Protein AF-A0A0K1E633-F1 (afdb_monomer)

Mean predicted aligned error: 10.79 Å

Foldseek 3Di:
DPPDDDDDPDDPDDDCVVCVPVDDDDPDDPPDDDDDPCVVVVVVVCVVCCVPCVVVVVHDPVNVVVVVVVVVSVVVVVVRVVVVVVVVVVVVVVVVVVVVVVVVVLVVVLVVQVVVCVVVVHCVSCVVPVVSNCVVCPVVVVVVVVVVVVVVVVVVVVVVVVVPVVPPDDDDDDDDDDDDDDDDDD

Secondary structure (DSSP, 8-state):
---------S------GGGTTT----S--TTPPPPPTTHHHHHHHHHHHHHHHTTTTT--HHHHHHHHHHHHHHHHHHHHHHHHHHHHHHHHHHHHHHHHHHHHHHHHHHHHHHHHHHHHT-GGGGGGGHHHHHTTHHHHHHHHHHHHHHHHHHHHHHHHHHTTGGG-S-----PPPP--------

Radius of gyration: 33.69 Å; Cα contacts (8 Å, |Δi|>4): 33; chains: 1; bounding box: 65×66×75 Å

Organism: Chondromyces crocatus (NCBI:txid52)

Sequence (186 aa):
MSNQFRIYDGTHSIDLSLLQGKLVDMADCRGLRPDQDGLHEVKVELEKALPISGASAGVPSDAHAHFVMCNETVDQIDQHLVVAKKLVEVLEESRAFYVDARNNDISLIADSLRSRAHRRKDPSILLPFERTLRYPSQAAEKAVRTRRKNAEEAANAETTGADRHDMEEVAGGAAPPSAGCMPALA

Solvent-accessible surface area (backbone atoms only — not comparable to full-atom values): 11793 Å² total; per-residue (Å²): 131,84,83,81,80,73,82,89,82,73,86,91,76,82,87,58,74,91,44,65,92,70,73,79,90,68,99,68,69,85,87,67,79,74,90,56,92,65,51,67,60,49,50,60,46,47,69,62,44,41,86,77,45,21,72,85,70,67,50,57,68,65,60,53,52,50,52,53,52,49,52,56,49,47,55,53,49,52,59,51,46,56,55,50,52,51,51,53,51,52,50,53,52,51,48,52,51,53,52,50,54,51,52,52,50,48,49,55,51,36,51,51,52,52,53,51,26,60,75,68,74,38,68,73,76,48,64,91,42,52,68,60,59,46,54,74,47,52,63,54,54,51,50,53,52,51,54,53,52,52,50,52,52,50,54,53,49,56,60,59,51,60,73,58,66,83,73,75,88,84,79,82,88,78,83,82,85,80,85,84,90,79,83,89,80,134

pLDDT: mean 88.75, std 14.89, range [46.59, 97.88]

Structure (mmCIF, N/CA/C/O backbone):
data_AF-A0A0K1E633-F1
#
_entry.id   AF-A0A0K1E633-F1
#
loop_
_atom_site.group_PDB
_atom_site.id
_atom_site.type_symbol
_atom_site.label_atom_id
_atom_site.label_alt_id
_atom_site.label_comp_id
_atom_site.label_asym_id
_atom_site.label_entity_id
_atom_site.label_seq_id
_atom_site.pdbx_PDB_ins_code
_atom_site.Cartn_x
_atom_site.Cartn_y
_atom_site.Cartn_z
_atom_site.occupancy
_atom_site.B_iso_or_equiv
_atom_site.auth_seq_id
_atom_site.auth_comp_id
_atom_site.auth_asym_id
_atom_site.auth_atom_id
_atom_site.pdbx_PDB_model_num
ATOM 1 N N . MET A 1 1 ? 22.900 14.807 -9.270 1.00 46.59 1 MET A N 1
ATOM 2 C CA . MET A 1 1 ? 22.298 14.630 -7.935 1.00 46.59 1 MET A CA 1
ATOM 3 C C . MET A 1 1 ? 22.465 13.167 -7.580 1.00 46.59 1 MET A C 1
ATOM 5 O O . MET A 1 1 ? 21.991 12.333 -8.338 1.00 46.59 1 MET A O 1
ATOM 9 N N . SER A 1 2 ? 23.236 12.841 -6.546 1.00 63.12 2 SER A N 1
ATOM 10 C CA . SER A 1 2 ? 23.377 11.452 -6.102 1.00 63.12 2 SER A CA 1
ATOM 11 C C . SER A 1 2 ? 22.055 11.042 -5.461 1.00 63.12 2 SER A C 1
ATOM 13 O O . SER A 1 2 ? 21.678 11.638 -4.455 1.00 63.12 2 SER A O 1
ATOM 15 N N . ASN A 1 3 ? 21.332 10.087 -6.052 1.00 69.94 3 ASN A N 1
ATOM 16 C CA . ASN A 1 3 ? 20.128 9.533 -5.434 1.00 69.94 3 ASN A CA 1
ATOM 17 C C . ASN A 1 3 ? 20.549 8.820 -4.148 1.00 69.94 3 ASN A C 1
ATOM 19 O O . ASN A 1 3 ? 21.046 7.695 -4.180 1.00 69.94 3 ASN A O 1
ATOM 23 N N . GLN A 1 4 ? 20.416 9.509 -3.018 1.00 85.25 4 GLN A N 1
ATOM 24 C CA . GLN A 1 4 ? 20.705 8.947 -1.712 1.00 85.25 4 GLN A CA 1
ATOM 25 C C . GLN A 1 4 ? 19.505 8.097 -1.296 1.00 85.25 4 GLN A C 1
ATOM 27 O O . GLN A 1 4 ? 18.579 8.588 -0.659 1.00 85.25 4 GLN A O 1
ATOM 32 N N . PHE A 1 5 ? 19.502 6.827 -1.694 1.00 89.31 5 PHE A N 1
ATOM 33 C CA . PHE A 1 5 ? 18.560 5.861 -1.142 1.00 89.31 5 PHE A CA 1
ATOM 34 C C . PHE A 1 5 ? 19.073 5.374 0.216 1.00 89.31 5 PHE A C 1
ATOM 36 O O . PHE A 1 5 ? 20.282 5.274 0.449 1.00 89.31 5 PHE A O 1
ATOM 43 N N . ARG A 1 6 ? 18.146 5.096 1.131 1.00 91.94 6 ARG A N 1
ATOM 44 C CA . ARG A 1 6 ? 18.430 4.458 2.418 1.00 91.94 6 ARG A CA 1
ATOM 45 C C . ARG A 1 6 ? 17.744 3.103 2.432 1.00 91.94 6 ARG A C 1
ATOM 47 O O . ARG A 1 6 ? 16.631 2.975 1.930 1.00 91.94 6 ARG A O 1
ATOM 54 N N . ILE A 1 7 ? 18.427 2.102 2.974 1.00 94.00 7 ILE A N 1
ATOM 55 C CA . ILE A 1 7 ? 17.812 0.800 3.231 1.00 94.00 7 ILE A CA 1
ATOM 56 C C . ILE A 1 7 ? 16.752 1.019 4.307 1.00 94.00 7 ILE A C 1
ATOM 58 O O . ILE A 1 7 ? 17.026 1.686 5.304 1.00 94.00 7 ILE A O 1
ATOM 62 N N . TYR A 1 8 ? 15.553 0.490 4.080 1.00 95.00 8 TYR A N 1
ATOM 63 C CA . TYR A 1 8 ? 14.488 0.540 5.068 1.00 95.00 8 TYR A CA 1
ATOM 64 C C . TYR A 1 8 ? 14.897 -0.249 6.318 1.00 95.00 8 TYR A C 1
ATOM 66 O O . TYR A 1 8 ? 15.220 -1.432 6.234 1.00 95.00 8 TYR A O 1
ATOM 74 N N . ASP A 1 9 ? 14.900 0.419 7.467 1.00 96.19 9 ASP A N 1
ATOM 75 C CA . ASP A 1 9 ? 15.310 -0.103 8.775 1.00 96.19 9 ASP A CA 1
ATOM 76 C C . ASP A 1 9 ? 14.128 -0.277 9.746 1.00 96.19 9 ASP A C 1
ATOM 78 O O . ASP A 1 9 ? 14.321 -0.610 10.915 1.00 96.19 9 ASP A O 1
ATOM 82 N N . GLY A 1 10 ? 12.901 -0.063 9.264 1.00 93.88 10 GLY A N 1
ATOM 83 C CA . GLY A 1 10 ? 11.687 -0.171 10.064 1.00 93.88 10 GLY A CA 1
ATOM 84 C C . GLY A 1 10 ? 11.200 -1.607 10.289 1.00 93.88 10 GLY A C 1
ATOM 85 O O . GLY A 1 10 ? 11.889 -2.601 10.044 1.00 93.88 10 GLY A O 1
ATOM 86 N N . THR A 1 11 ? 9.973 -1.729 10.791 1.00 93.38 11 THR A N 1
ATOM 87 C CA . THR A 1 11 ? 9.323 -3.014 11.065 1.00 93.38 11 THR A CA 1
ATOM 88 C C . THR A 1 11 ? 8.972 -3.753 9.777 1.00 93.38 11 THR A C 1
ATOM 90 O O . THR A 1 11 ? 8.375 -3.194 8.871 1.00 93.38 11 THR A O 1
ATOM 93 N N . HIS A 1 12 ? 9.306 -5.044 9.712 1.00 94.12 12 HIS A N 1
ATOM 94 C CA . HIS A 1 12 ? 9.063 -5.890 8.534 1.00 94.12 12 HIS A CA 1
ATOM 95 C C . HIS A 1 12 ? 7.844 -6.814 8.686 1.00 94.12 12 HIS A C 1
ATOM 97 O O . HIS A 1 12 ? 7.445 -7.486 7.738 1.00 94.12 12 HIS A O 1
ATOM 103 N N . SER A 1 13 ? 7.258 -6.867 9.881 1.00 94.31 13 SER A N 1
ATOM 104 C CA . SER A 1 13 ? 6.120 -7.719 10.214 1.00 94.31 13 SER A CA 1
ATOM 105 C C . SER A 1 13 ? 5.100 -6.941 11.030 1.00 94.31 13 SER A C 1
ATOM 107 O O . SER A 1 13 ? 5.473 -6.142 11.890 1.00 94.31 13 SER A O 1
ATOM 109 N N . ILE A 1 14 ? 3.823 -7.225 10.793 1.00 95.19 14 ILE A N 1
ATOM 110 C CA . ILE A 1 14 ? 2.709 -6.719 11.592 1.00 95.19 14 ILE A CA 1
ATOM 111 C C . ILE A 1 14 ? 2.059 -7.926 12.258 1.00 95.19 14 ILE A C 1
ATOM 113 O O . ILE A 1 14 ? 1.598 -8.834 11.568 1.00 95.19 14 ILE A O 1
ATOM 117 N N . ASP A 1 15 ? 2.053 -7.942 13.588 1.00 96.31 15 ASP A N 1
ATOM 118 C CA . ASP A 1 15 ? 1.314 -8.935 14.361 1.00 96.31 15 ASP A CA 1
ATOM 119 C C . ASP A 1 15 ? -0.105 -8.419 14.621 1.00 96.31 15 ASP A C 1
ATOM 121 O O . ASP A 1 15 ? -0.283 -7.344 15.190 1.00 96.31 15 ASP A O 1
ATOM 125 N N . LEU A 1 16 ? -1.104 -9.183 14.176 1.00 96.56 16 LEU A N 1
ATOM 126 C CA . LEU A 1 16 ? -2.530 -8.884 14.334 1.00 96.56 16 LEU A CA 1
ATOM 127 C C . LEU A 1 16 ? -3.223 -9.873 15.283 1.00 96.56 16 LEU A C 1
ATOM 129 O O . LEU A 1 16 ? -4.452 -9.923 15.326 1.00 96.56 16 LEU A O 1
ATOM 133 N N . SER A 1 17 ? -2.460 -10.660 16.049 1.00 96.88 17 SER A N 1
ATOM 134 C CA . SER A 1 17 ? -3.007 -11.680 16.956 1.00 96.88 17 SER A CA 1
ATOM 135 C C . SER A 1 17 ? -3.990 -11.095 17.978 1.00 96.88 17 SER A C 1
ATOM 137 O O . SER A 1 17 ? -4.975 -11.741 18.326 1.00 96.88 17 SER A O 1
ATOM 139 N N . LEU A 1 18 ? -3.792 -9.840 18.403 1.00 94.25 18 LEU A N 1
ATOM 140 C CA . LEU A 1 18 ? -4.698 -9.130 19.322 1.00 94.25 18 LEU A CA 1
ATOM 141 C C . LEU A 1 18 ? -6.081 -8.826 18.719 1.00 94.25 18 LEU A C 1
ATOM 143 O O . LEU A 1 18 ? -7.053 -8.655 19.453 1.00 94.25 18 LEU A O 1
ATOM 147 N N . LEU A 1 19 ? -6.179 -8.777 17.389 1.00 96.38 19 LEU A N 1
ATOM 148 C CA . LEU A 1 19 ? -7.415 -8.512 16.651 1.00 96.38 19 LEU A CA 1
ATOM 149 C C . LEU A 1 19 ? -8.058 -9.802 16.115 1.00 96.38 19 LEU A C 1
ATOM 151 O O . LEU A 1 19 ? -9.016 -9.750 15.337 1.00 96.38 19 LEU A O 1
ATOM 155 N N . GLN A 1 20 ? -7.561 -10.973 16.529 1.00 96.31 20 GLN A N 1
ATOM 156 C CA . GLN A 1 20 ? -8.117 -12.253 16.110 1.00 96.31 20 GLN A CA 1
ATOM 157 C C . GLN A 1 20 ? -9.596 -12.362 16.516 1.00 96.31 20 GLN A C 1
ATOM 159 O O . GLN A 1 20 ? -9.963 -12.162 17.671 1.00 96.31 20 GLN A O 1
ATOM 164 N N . GLY A 1 21 ? -10.456 -12.669 15.542 1.00 96.19 21 GLY A N 1
ATOM 165 C CA . GLY A 1 21 ? -11.909 -12.738 15.735 1.00 96.19 21 GLY A CA 1
ATOM 166 C C . GLY A 1 21 ? -12.633 -11.387 15.708 1.00 96.19 21 GLY A C 1
ATOM 167 O O . GLY A 1 21 ? -13.859 -11.378 15.765 1.00 96.19 21 GLY A O 1
ATOM 168 N N . LYS A 1 22 ? -11.908 -10.265 15.588 1.00 96.19 22 LYS A N 1
ATOM 169 C CA . LYS A 1 22 ? -12.481 -8.914 15.441 1.00 96.19 22 LYS A CA 1
ATOM 170 C C . LYS A 1 22 ? -12.382 -8.362 14.017 1.00 96.19 22 LYS A C 1
ATOM 172 O O . LYS A 1 22 ? -13.182 -7.512 13.641 1.00 96.19 22 LYS A O 1
ATOM 177 N N . LEU A 1 23 ? -11.402 -8.817 13.234 1.00 96.44 23 LEU A N 1
ATOM 178 C CA . LEU A 1 23 ? -11.234 -8.397 11.841 1.00 96.44 23 LEU A CA 1
ATOM 179 C C . LEU A 1 23 ? -12.318 -9.004 10.949 1.00 96.44 23 LEU A C 1
ATOM 181 O O . LEU A 1 23 ? -12.606 -10.199 11.033 1.00 96.44 23 LEU A O 1
ATOM 185 N N . VAL A 1 24 ? -12.876 -8.178 10.067 1.00 97.38 24 VAL A N 1
ATOM 186 C CA . VAL A 1 24 ? -13.928 -8.568 9.126 1.00 97.38 24 VAL A CA 1
ATOM 187 C C . VAL A 1 24 ? -13.441 -8.302 7.707 1.00 97.38 24 VAL A C 1
ATOM 189 O O . VAL A 1 24 ? -13.013 -7.193 7.397 1.00 97.38 24 VAL A O 1
ATOM 192 N N . ASP A 1 25 ? -13.519 -9.320 6.852 1.00 97.00 25 ASP A N 1
ATOM 193 C CA . ASP A 1 25 ? -13.306 -9.184 5.411 1.00 97.00 25 ASP A CA 1
ATOM 194 C C . ASP A 1 25 ? -14.660 -8.956 4.729 1.00 97.00 25 ASP A C 1
ATOM 196 O O . ASP A 1 25 ? -15.568 -9.788 4.821 1.00 97.00 25 ASP A O 1
ATOM 200 N N . MET A 1 26 ? -14.818 -7.798 4.089 1.00 95.69 26 MET A N 1
ATOM 201 C CA . MET A 1 26 ? -16.039 -7.411 3.389 1.00 95.69 26 MET A CA 1
ATOM 202 C C . MET A 1 26 ? -15.713 -7.116 1.931 1.00 95.69 26 MET A C 1
ATOM 204 O O . MET A 1 26 ? -14.796 -6.358 1.627 1.00 95.69 26 MET A O 1
ATOM 208 N N . ALA A 1 27 ? -16.522 -7.656 1.018 1.00 95.56 27 ALA A N 1
ATOM 209 C CA . ALA A 1 27 ? -16.375 -7.385 -0.412 1.00 95.56 27 ALA A CA 1
ATOM 210 C C . ALA A 1 27 ? -16.688 -5.922 -0.780 1.00 95.56 27 ALA A C 1
ATOM 212 O O . ALA A 1 27 ? -16.266 -5.444 -1.832 1.00 95.56 27 ALA A O 1
ATOM 213 N N . ASP A 1 28 ? -17.469 -5.231 0.054 1.00 95.94 28 ASP A N 1
ATOM 214 C CA . ASP A 1 28 ? -17.947 -3.879 -0.194 1.00 95.94 28 ASP A CA 1
ATOM 215 C C . ASP A 1 28 ? -18.303 -3.169 1.121 1.00 95.94 28 ASP A C 1
ATOM 217 O O . ASP A 1 28 ? -18.915 -3.764 2.007 1.00 95.94 28 ASP A O 1
ATOM 221 N N . CYS A 1 29 ? -17.953 -1.886 1.222 1.00 95.12 29 CYS A N 1
ATOM 222 C CA . CYS A 1 29 ? -18.201 -1.037 2.390 1.00 95.12 29 CYS A CA 1
ATOM 223 C C . CYS A 1 29 ? -19.373 -0.058 2.181 1.00 95.12 29 CYS A C 1
ATOM 225 O O . CYS A 1 29 ? -19.597 0.830 3.008 1.00 95.12 29 CYS A O 1
ATOM 227 N N . ARG A 1 30 ? -20.122 -0.168 1.073 1.00 96.50 30 ARG A N 1
ATOM 228 C CA . ARG A 1 30 ? -21.283 0.697 0.805 1.00 96.50 30 ARG A CA 1
ATOM 229 C C . ARG A 1 30 ? -22.336 0.577 1.915 1.00 96.50 30 ARG A C 1
ATOM 231 O O . ARG A 1 30 ? -22.793 -0.510 2.247 1.00 96.50 30 ARG A O 1
ATOM 238 N N . GLY A 1 31 ? -22.759 1.725 2.446 1.00 95.50 31 GLY A N 1
ATOM 239 C CA . GLY A 1 31 ? -23.784 1.825 3.492 1.00 95.50 31 GLY A CA 1
ATOM 240 C C . GLY A 1 31 ? -23.240 1.918 4.921 1.00 95.50 31 GLY A C 1
ATOM 241 O O . GLY A 1 31 ? -24.000 2.288 5.816 1.00 95.50 31 GLY A O 1
ATOM 242 N N . LEU A 1 32 ? -21.943 1.663 5.139 1.00 96.19 32 LEU A N 1
ATOM 243 C CA . LEU A 1 32 ? -21.296 1.975 6.413 1.00 96.19 32 LEU A CA 1
ATOM 244 C C . LEU A 1 32 ? -21.161 3.492 6.563 1.00 96.19 32 LEU A C 1
ATOM 246 O O . LEU A 1 32 ? -20.809 4.198 5.616 1.00 96.19 32 LEU A O 1
ATOM 250 N N . ARG A 1 33 ? -21.486 3.998 7.753 1.00 97.62 33 ARG A N 1
ATOM 251 C CA . ARG A 1 33 ? -21.373 5.426 8.055 1.00 97.62 33 ARG A CA 1
ATOM 252 C C . ARG A 1 33 ? -19.954 5.713 8.540 1.00 97.62 33 ARG A C 1
ATOM 254 O O . ARG A 1 33 ? -19.511 5.014 9.447 1.00 97.62 33 ARG A O 1
ATOM 261 N N . PRO A 1 34 ? -19.257 6.703 7.960 1.00 96.25 34 PRO A N 1
ATOM 262 C CA . PRO A 1 34 ? -17.984 7.146 8.499 1.00 96.25 34 PRO A CA 1
ATOM 263 C C . PRO A 1 34 ?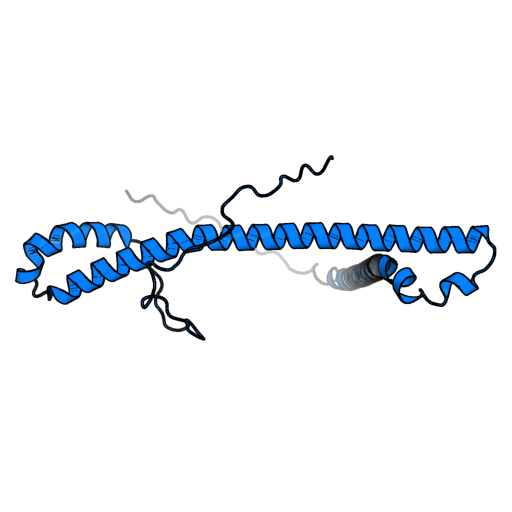 -18.203 7.919 9.801 1.00 96.25 34 PRO A C 1
ATOM 265 O O . PRO A 1 34 ? -19.305 8.425 10.061 1.00 96.25 34 PRO A O 1
ATOM 268 N N . ASP A 1 35 ? -17.125 8.063 10.563 1.00 96.06 35 ASP A N 1
ATOM 269 C CA . ASP A 1 35 ? -17.076 8.983 11.691 1.00 96.06 35 ASP A CA 1
ATOM 270 C C . ASP A 1 35 ? -17.478 10.388 11.240 1.00 96.06 35 ASP A C 1
ATOM 272 O O . ASP A 1 35 ? -17.173 10.829 10.128 1.00 96.06 35 ASP A O 1
ATOM 276 N N . GLN A 1 36 ? -18.233 11.063 12.098 1.00 97.56 36 GLN A N 1
ATOM 277 C CA . GLN A 1 36 ? -18.685 12.428 11.868 1.00 97.56 36 GLN A CA 1
ATOM 278 C C . GLN A 1 36 ? -17.788 13.400 12.632 1.00 97.56 36 GLN A C 1
ATOM 280 O O . GLN A 1 36 ? -17.207 13.048 13.663 1.00 97.56 36 GLN A O 1
ATOM 285 N N . ASP A 1 37 ? -17.730 14.642 12.158 1.00 97.25 37 ASP A N 1
ATOM 286 C CA . ASP A 1 37 ? -17.059 15.719 12.879 1.00 97.25 37 ASP A CA 1
ATOM 287 C C . ASP A 1 37 ? -17.673 15.871 14.281 1.00 97.25 37 ASP A C 1
ATOM 289 O O . ASP A 1 37 ? -18.895 15.861 14.445 1.00 97.25 37 ASP A O 1
ATOM 293 N N . GLY A 1 38 ? -16.825 15.992 15.304 1.00 97.31 38 GLY A N 1
ATOM 294 C CA . GLY A 1 38 ? -17.263 16.099 16.699 1.00 97.31 38 GLY A CA 1
ATOM 295 C C . GLY A 1 38 ? -17.345 14.774 17.474 1.00 97.31 38 GLY A C 1
ATOM 296 O O . GLY A 1 38 ? -17.713 14.770 18.650 1.00 97.31 38 GLY A O 1
ATOM 297 N N . LEU A 1 39 ? -17.035 13.625 16.851 1.00 96.00 39 LEU A N 1
ATOM 298 C CA . LEU A 1 39 ? -17.125 12.318 17.522 1.00 96.00 39 LEU A CA 1
ATOM 299 C C . LEU A 1 39 ? -16.215 12.220 18.758 1.00 96.00 39 LEU A C 1
ATOM 301 O O . LEU A 1 39 ? -16.575 11.572 19.741 1.00 96.00 39 LEU A O 1
ATOM 305 N N . HIS A 1 40 ? -15.048 12.867 18.728 1.00 95.88 40 HIS A N 1
ATOM 306 C CA . HIS A 1 40 ? -14.099 12.829 19.838 1.00 95.88 40 HIS A CA 1
ATOM 307 C C . HIS A 1 40 ? -14.660 13.507 21.094 1.00 95.88 40 HIS A C 1
ATOM 309 O O . HIS A 1 40 ? -14.593 12.946 22.187 1.00 95.88 40 HIS A O 1
ATOM 315 N N . GLU A 1 41 ? -15.265 14.683 20.937 1.00 97.56 41 GLU A N 1
ATOM 316 C CA . GLU A 1 41 ? -15.916 15.423 22.013 1.00 97.56 41 GLU A CA 1
ATOM 317 C C . GLU A 1 41 ? -17.061 14.603 22.616 1.00 97.56 41 GLU A C 1
ATOM 319 O O . GLU A 1 41 ? -17.152 14.477 23.838 1.00 97.56 41 GLU A O 1
ATOM 324 N N . VAL A 1 42 ? -17.871 13.965 21.762 1.00 97.69 42 VAL A N 1
ATOM 325 C CA . VAL A 1 42 ? -18.958 13.072 22.188 1.00 97.69 42 VAL A CA 1
ATOM 326 C C . VAL A 1 42 ? -18.417 11.857 22.946 1.00 97.69 42 VAL A C 1
ATOM 328 O O . VAL A 1 42 ? -18.977 11.495 23.979 1.00 97.69 42 VAL A O 1
ATOM 331 N N . LYS A 1 43 ? -17.314 11.240 22.498 1.00 96.38 43 LYS A N 1
ATOM 332 C CA . LYS A 1 43 ? -16.666 10.119 23.207 1.00 96.38 43 LYS A CA 1
ATOM 333 C C . LYS A 1 43 ? -16.265 10.535 24.625 1.00 96.38 43 LYS A C 1
ATOM 335 O O . LYS A 1 43 ? -16.646 9.866 25.583 1.00 96.38 43 LYS A O 1
ATOM 340 N N . VAL A 1 44 ? -15.581 11.673 24.767 1.00 96.62 44 VAL A N 1
ATOM 341 C CA . VAL A 1 44 ? -15.141 12.202 26.072 1.00 96.62 44 VAL A CA 1
ATOM 342 C C . VAL A 1 44 ? -16.325 12.552 26.979 1.00 96.62 44 VAL A C 1
ATOM 344 O O . VAL A 1 44 ? -16.257 12.346 28.194 1.00 96.62 44 VAL A O 1
ATOM 347 N N . GLU A 1 45 ? -17.403 13.100 26.418 1.00 97.38 45 GLU A N 1
ATOM 348 C CA . GLU A 1 45 ? -18.628 13.394 27.162 1.00 97.38 45 GLU A CA 1
ATOM 349 C C . GLU A 1 45 ? -19.294 12.107 27.666 1.00 97.38 45 GLU A C 1
ATOM 351 O O . GLU A 1 45 ? -19.562 11.980 28.864 1.00 97.38 45 GLU A O 1
ATOM 356 N N . LEU A 1 46 ? -19.508 11.132 26.777 1.00 96.25 46 LEU A N 1
ATOM 357 C CA . LEU A 1 46 ? -20.159 9.862 27.099 1.00 96.25 46 LEU A CA 1
ATOM 358 C C . LEU A 1 46 ? -19.365 9.054 28.129 1.00 96.25 46 LEU A C 1
ATOM 360 O O . LEU A 1 46 ? -19.961 8.546 29.078 1.00 96.25 46 LEU A O 1
ATOM 364 N N . GLU A 1 47 ? -18.037 8.993 28.011 1.00 94.06 47 GLU A N 1
ATOM 365 C CA . GLU A 1 47 ? -17.165 8.304 28.975 1.00 94.06 47 GLU A CA 1
ATOM 366 C C . GLU A 1 47 ? -17.299 8.867 30.401 1.00 94.06 47 GLU A C 1
ATOM 368 O O . GLU A 1 47 ? -17.218 8.122 31.378 1.00 94.06 47 GLU A O 1
ATOM 373 N N . LYS A 1 48 ? -17.549 10.176 30.543 1.00 95.75 48 LYS A N 1
ATOM 374 C CA . LYS A 1 48 ? -17.742 10.831 31.849 1.00 95.75 48 LYS A CA 1
ATOM 375 C C . LYS A 1 48 ? -19.181 10.736 32.349 1.00 95.75 48 LYS A C 1
ATOM 377 O O . LYS A 1 48 ? -19.404 10.542 33.544 1.00 95.75 48 LYS A O 1
ATOM 382 N N . ALA A 1 49 ? -20.157 10.909 31.459 1.00 97.12 49 ALA A N 1
ATOM 383 C CA . ALA A 1 49 ? -21.566 11.024 31.821 1.00 97.12 49 ALA A CA 1
ATOM 384 C C . ALA A 1 49 ? -22.240 9.663 32.053 1.00 97.12 49 ALA A C 1
ATOM 386 O O . ALA A 1 49 ? -23.040 9.532 32.984 1.00 97.12 49 ALA A O 1
ATOM 387 N N . LEU A 1 50 ? -21.917 8.642 31.249 1.00 95.44 50 LEU A N 1
ATOM 388 C CA . LEU A 1 50 ? -22.580 7.334 31.307 1.00 95.44 50 LEU A CA 1
ATOM 389 C C . LEU A 1 50 ? -22.392 6.601 32.646 1.00 95.44 50 LEU A C 1
ATOM 391 O O . LEU A 1 50 ? -23.389 6.085 33.154 1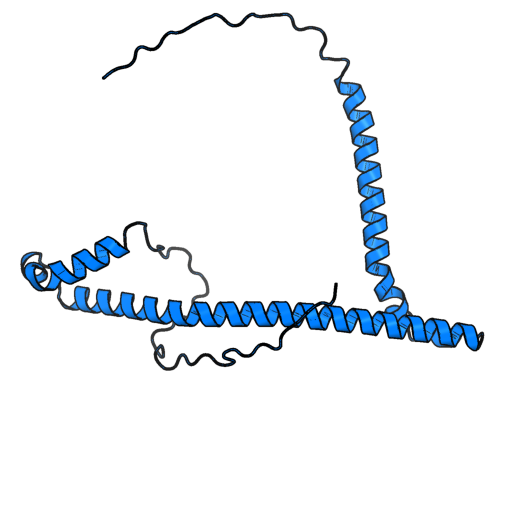.00 95.44 50 LEU A O 1
ATOM 395 N N . PRO A 1 51 ? -21.206 6.595 33.288 1.00 94.12 51 PRO A N 1
ATOM 396 C CA . PRO A 1 51 ? -21.044 5.957 34.596 1.00 94.12 51 PRO A CA 1
ATOM 397 C C . PRO A 1 51 ? -21.886 6.600 35.706 1.00 94.12 51 PRO A C 1
ATOM 399 O O . PRO A 1 51 ? -22.261 5.927 36.661 1.00 94.12 51 PRO A O 1
ATOM 402 N N . ILE A 1 52 ? -22.179 7.900 35.587 1.00 96.88 52 ILE A N 1
ATOM 403 C CA . ILE A 1 52 ? -22.887 8.677 36.614 1.00 96.88 52 ILE A CA 1
ATOM 404 C C . ILE A 1 52 ? -24.399 8.653 36.369 1.00 96.88 52 ILE A C 1
ATOM 406 O O . ILE A 1 52 ? -25.178 8.436 37.294 1.00 96.88 52 ILE A O 1
ATOM 410 N N . SER A 1 53 ? -24.816 8.896 35.125 1.00 96.81 53 SER A N 1
ATOM 411 C CA . SER A 1 53 ? -26.216 9.169 34.772 1.00 96.81 53 SER A CA 1
ATOM 412 C C . SER A 1 53 ? -26.815 8.170 33.781 1.00 96.81 53 SER A C 1
ATOM 414 O O . SER A 1 53 ? -28.000 8.274 33.470 1.00 96.81 53 SER A O 1
ATOM 416 N N . GLY A 1 54 ? -26.047 7.189 33.294 1.00 95.81 54 GLY A N 1
ATOM 417 C CA . GLY A 1 54 ? -26.496 6.257 32.253 1.00 95.81 54 GLY A CA 1
ATOM 418 C C . GLY A 1 54 ? -27.727 5.443 32.656 1.00 95.81 54 GLY A C 1
ATOM 419 O O . GLY A 1 54 ? -28.680 5.356 31.885 1.00 95.81 54 GLY A O 1
ATOM 420 N N . ALA A 1 55 ? -27.760 4.936 33.895 1.00 96.00 55 ALA A N 1
ATOM 421 C CA . ALA A 1 55 ? -28.906 4.181 34.411 1.00 96.00 55 ALA A CA 1
ATOM 422 C C . ALA A 1 55 ? -30.177 5.044 34.502 1.00 96.00 55 ALA A C 1
ATOM 424 O O . ALA A 1 55 ? -31.253 4.608 34.100 1.00 96.00 55 ALA A O 1
ATOM 425 N N . SER A 1 56 ? -30.045 6.291 34.966 1.00 97.38 56 SER A N 1
ATOM 426 C CA . SER A 1 56 ? -31.155 7.252 35.037 1.00 97.38 56 SER A CA 1
ATOM 427 C C . SER A 1 56 ? -31.659 7.667 33.653 1.00 97.38 56 SER A C 1
ATOM 429 O O . SER A 1 56 ? -32.843 7.944 33.491 1.00 97.38 56 SER A O 1
ATOM 431 N N . ALA A 1 57 ? -30.776 7.681 32.650 1.00 96.81 57 ALA A N 1
ATOM 432 C CA . ALA A 1 57 ? -31.114 7.941 31.253 1.00 96.81 57 ALA A CA 1
ATOM 433 C C . ALA A 1 57 ? -31.688 6.710 30.521 1.00 96.81 57 ALA A C 1
ATOM 435 O O . ALA A 1 57 ? -32.036 6.808 29.346 1.00 96.81 57 ALA A O 1
ATOM 436 N N . GLY A 1 58 ? -31.785 5.554 31.189 1.00 97.44 58 GLY A N 1
ATOM 437 C CA . GLY A 1 58 ? -32.275 4.313 30.590 1.00 97.44 58 GLY A CA 1
ATOM 438 C C . GLY A 1 58 ? -31.311 3.685 29.580 1.00 97.44 58 GLY A C 1
ATOM 439 O O . GLY A 1 58 ? -31.746 2.880 28.760 1.00 97.44 58 GLY A O 1
ATOM 440 N N . VAL A 1 59 ? -30.022 4.043 29.617 1.00 97.19 59 VAL A N 1
ATOM 441 C CA . VAL A 1 59 ? -29.001 3.458 28.739 1.00 97.19 59 VAL A CA 1
ATOM 442 C C . VAL A 1 59 ? -28.596 2.085 29.284 1.00 97.19 59 VAL A C 1
ATOM 444 O O . VAL A 1 59 ? -28.113 2.002 30.418 1.00 97.19 59 VAL A O 1
ATOM 447 N N . PRO A 1 60 ? -28.758 1.005 28.502 1.00 96.31 60 PRO A N 1
ATOM 448 C CA . PRO A 1 60 ? -28.310 -0.323 28.902 1.00 96.31 60 PRO A CA 1
ATOM 449 C C . PRO A 1 60 ? -26.784 -0.377 29.104 1.00 96.31 60 PRO A C 1
ATOM 451 O O . PRO A 1 60 ? -26.018 0.215 28.338 1.00 96.31 60 PRO A O 1
ATOM 454 N N . SER A 1 61 ? -26.314 -1.075 30.143 1.00 92.75 61 SER A N 1
ATOM 455 C CA . SER A 1 61 ? -24.878 -1.148 30.465 1.00 92.75 61 SER A CA 1
ATOM 456 C C . SER A 1 61 ? -24.066 -1.926 29.424 1.00 92.75 61 SER A C 1
ATOM 458 O O . SER A 1 61 ? -22.895 -1.618 29.199 1.00 92.75 61 SER A O 1
ATOM 460 N N . ASP A 1 62 ? -24.690 -2.893 28.755 1.00 96.25 62 ASP A N 1
ATOM 461 C CA . ASP A 1 62 ? -24.148 -3.636 27.617 1.00 96.25 62 ASP A CA 1
ATOM 462 C C . ASP A 1 62 ? -23.930 -2.736 26.394 1.00 96.25 62 ASP A C 1
ATOM 464 O O . ASP A 1 62 ? -22.900 -2.857 25.735 1.00 96.25 62 ASP A O 1
ATOM 468 N N . ALA A 1 63 ? -24.827 -1.779 26.133 1.00 95.38 63 ALA A N 1
ATOM 469 C CA . ALA A 1 63 ? -24.646 -0.803 25.058 1.00 95.38 63 ALA A CA 1
ATOM 470 C C . ALA A 1 63 ? -23.414 0.087 25.298 1.00 95.38 63 ALA A C 1
ATOM 472 O O . ALA A 1 63 ? -22.631 0.322 24.376 1.00 95.38 63 ALA A O 1
ATOM 473 N N . HIS A 1 64 ? -23.197 0.531 26.542 1.00 93.75 64 HIS A N 1
ATOM 474 C CA . HIS A 1 64 ? -21.991 1.276 26.912 1.00 93.75 64 HIS A CA 1
ATOM 475 C C . HIS A 1 64 ? -20.723 0.420 26.770 1.00 93.75 64 HIS A C 1
ATOM 477 O O . HIS A 1 64 ? -19.751 0.863 26.161 1.00 93.75 64 HIS A O 1
ATOM 483 N N . ALA A 1 65 ? -20.737 -0.820 27.269 1.00 95.00 65 ALA A N 1
ATOM 484 C CA . ALA A 1 65 ? -19.599 -1.729 27.142 1.00 95.00 65 ALA A CA 1
ATOM 485 C C . ALA A 1 65 ? -19.251 -2.018 25.670 1.00 95.00 65 ALA A C 1
ATOM 487 O O . ALA A 1 65 ? -18.080 -2.003 25.292 1.00 95.00 65 ALA A O 1
ATOM 488 N N . HIS A 1 66 ? -20.267 -2.224 24.827 1.00 95.75 66 HIS A N 1
ATOM 489 C CA . HIS A 1 66 ? -20.091 -2.418 23.392 1.00 95.75 66 HIS A CA 1
ATOM 490 C C . HIS A 1 66 ? -19.492 -1.176 22.716 1.00 95.75 66 HIS A C 1
ATOM 492 O O . HIS A 1 66 ? -18.564 -1.307 21.924 1.00 95.75 66 HIS A O 1
ATOM 498 N N . PHE A 1 67 ? -19.962 0.027 23.065 1.00 95.25 67 PHE A N 1
ATOM 499 C CA . PHE A 1 67 ? -19.401 1.283 22.557 1.00 95.25 67 PHE A CA 1
ATOM 500 C C . PHE A 1 67 ? -17.908 1.431 22.886 1.00 95.25 67 PHE A C 1
ATOM 502 O O . PHE A 1 67 ? -17.110 1.705 21.99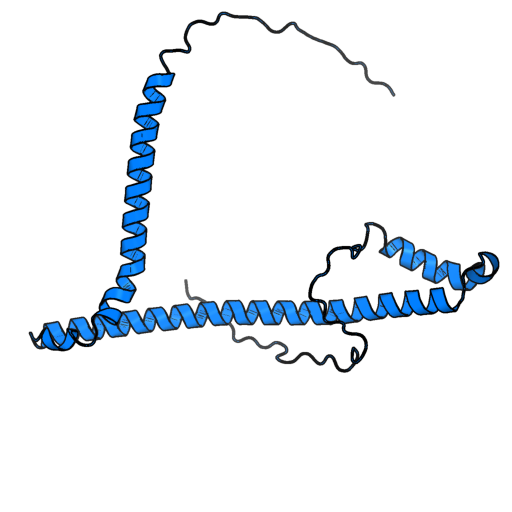1 1.00 95.25 67 PHE A O 1
ATOM 509 N N . VAL A 1 68 ? -17.518 1.191 24.143 1.00 95.44 68 VAL A N 1
ATOM 510 C CA . VAL A 1 68 ? -16.107 1.238 24.570 1.00 95.44 68 VAL A CA 1
ATOM 511 C C . VAL A 1 68 ? -15.271 0.223 23.789 1.00 95.44 68 VAL A C 1
ATOM 513 O O . VAL A 1 68 ? -14.265 0.590 23.186 1.00 95.44 68 VAL A O 1
ATOM 516 N N . MET A 1 69 ? -15.733 -1.028 23.706 1.0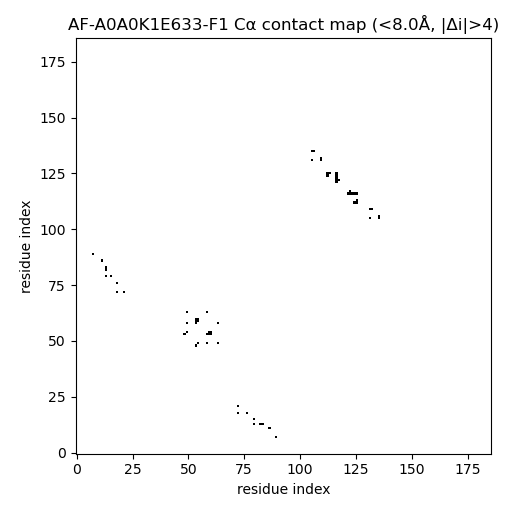0 96.06 69 MET A N 1
ATOM 517 C CA . MET A 1 69 ? -15.055 -2.089 22.957 1.00 96.06 69 MET A CA 1
ATOM 518 C C . MET A 1 69 ? -14.874 -1.737 21.469 1.00 96.06 69 MET A C 1
ATOM 520 O O . MET A 1 69 ? -13.810 -2.008 20.903 1.00 96.06 69 MET A O 1
ATOM 524 N N . CYS A 1 70 ? -15.890 -1.160 20.818 1.00 96.50 70 CYS A N 1
ATOM 525 C CA . CYS A 1 70 ? -15.798 -0.724 19.423 1.00 96.50 70 CYS A CA 1
ATOM 526 C C . CYS A 1 70 ? -14.723 0.349 19.247 1.00 96.50 70 CYS A C 1
ATOM 528 O O . CYS A 1 70 ? -13.871 0.195 18.377 1.00 96.50 70 CYS A O 1
ATOM 530 N N . ASN A 1 71 ? -14.718 1.379 20.096 1.00 96.50 71 ASN A N 1
ATOM 531 C CA . ASN A 1 71 ? -13.731 2.456 20.020 1.00 96.50 71 ASN A CA 1
ATOM 532 C C . ASN A 1 71 ? -12.304 1.943 20.231 1.00 96.50 71 ASN A C 1
ATOM 534 O O . ASN A 1 71 ? -11.424 2.247 19.436 1.00 96.50 71 ASN A O 1
ATOM 538 N N . GLU A 1 72 ? -12.078 1.108 21.247 1.00 96.25 72 GLU A N 1
ATOM 539 C CA . GLU A 1 72 ? -10.762 0.501 21.484 1.00 96.25 72 GLU A CA 1
ATOM 540 C C . GLU A 1 72 ? -10.306 -0.363 20.303 1.00 96.25 72 GLU A C 1
ATOM 542 O O . GLU A 1 72 ? -9.127 -0.384 19.953 1.00 96.25 72 GLU A O 1
ATOM 547 N N . THR A 1 73 ? -11.237 -1.087 19.678 1.00 96.88 73 THR A N 1
ATOM 548 C CA . THR A 1 73 ? -10.931 -1.926 18.515 1.00 96.88 73 THR A CA 1
ATOM 549 C C . THR A 1 73 ? -10.583 -1.073 17.294 1.00 96.88 73 THR A C 1
ATOM 551 O O . THR A 1 73 ? -9.638 -1.410 16.586 1.00 96.88 73 THR A O 1
ATOM 554 N N . VAL A 1 74 ? -11.290 0.038 17.065 1.00 96.94 74 VAL A N 1
ATOM 555 C CA . VAL A 1 74 ? -10.960 1.005 16.003 1.00 96.94 74 VAL A CA 1
ATOM 556 C C . VAL A 1 74 ? -9.586 1.627 16.254 1.00 96.94 74 VAL A C 1
ATOM 558 O O . VAL A 1 74 ? -8.738 1.573 15.367 1.00 96.94 74 VAL A O 1
ATOM 561 N N . ASP A 1 75 ? -9.316 2.093 17.476 1.00 96.44 75 ASP A N 1
ATOM 562 C CA . ASP A 1 75 ? -8.024 2.680 17.855 1.00 96.44 75 ASP A CA 1
ATOM 563 C C . ASP A 1 75 ? -6.863 1.686 17.610 1.00 96.44 75 ASP A C 1
ATOM 565 O O . ASP A 1 75 ? -5.806 2.055 17.090 1.00 96.44 75 ASP A O 1
ATOM 569 N N . GLN A 1 76 ? -7.058 0.399 17.929 1.00 96.88 76 GLN A N 1
ATOM 570 C CA . GLN A 1 76 ? -6.085 -0.664 17.640 1.00 96.88 76 GLN A CA 1
ATOM 571 C C . GLN A 1 76 ? -5.900 -0.891 16.133 1.00 96.88 76 GLN A C 1
ATOM 573 O O . GLN A 1 76 ? -4.766 -1.012 15.661 1.00 96.88 76 GLN A O 1
ATOM 578 N N . ILE A 1 77 ? -6.993 -0.946 15.366 1.00 97.31 77 ILE A N 1
ATOM 579 C CA . ILE A 1 77 ? -6.942 -1.102 13.905 1.00 97.31 77 ILE A CA 1
ATOM 580 C C . ILE A 1 77 ? -6.167 0.058 13.276 1.00 97.31 77 ILE A C 1
ATOM 582 O O . ILE A 1 77 ? -5.276 -0.183 12.460 1.00 97.31 77 ILE A O 1
ATOM 586 N N . ASP A 1 78 ? -6.440 1.295 13.684 1.00 97.06 78 ASP A N 1
ATOM 587 C CA . ASP A 1 78 ? -5.808 2.484 13.117 1.00 97.06 78 ASP A CA 1
ATOM 588 C C . ASP A 1 78 ? -4.300 2.526 13.373 1.00 97.06 78 ASP A C 1
ATOM 590 O O . ASP A 1 78 ? -3.522 2.828 12.462 1.00 97.06 78 ASP A O 1
ATOM 594 N N . GLN A 1 79 ? -3.855 2.128 14.567 1.00 96.44 79 GLN A N 1
ATOM 595 C CA . GLN A 1 79 ? -2.428 1.998 14.874 1.00 96.44 79 GLN A CA 1
ATOM 596 C C . GLN A 1 79 ? -1.727 1.020 13.920 1.00 96.44 79 GLN A C 1
ATOM 598 O O . GLN A 1 79 ? -0.663 1.330 13.373 1.00 96.44 79 GLN A O 1
ATOM 603 N N . HIS A 1 80 ? -2.334 -0.142 13.662 1.00 97.00 80 HIS A N 1
ATOM 604 C CA . HIS A 1 80 ? -1.785 -1.119 12.721 1.00 97.00 80 HIS A CA 1
ATOM 605 C C . HIS A 1 80 ? -1.885 -0.655 11.260 1.00 97.00 80 HIS A C 1
ATOM 607 O O . HIS A 1 80 ? -0.967 -0.917 10.476 1.00 97.00 80 HIS A O 1
ATOM 613 N N . LEU A 1 81 ? -2.943 0.072 10.887 1.00 96.81 81 LEU A N 1
ATOM 614 C CA . LEU A 1 81 ? -3.109 0.626 9.542 1.00 96.81 81 LEU A CA 1
ATOM 615 C C . LEU A 1 81 ? -2.022 1.641 9.194 1.00 96.81 81 LEU A C 1
ATOM 617 O O . LEU A 1 81 ? -1.570 1.656 8.050 1.00 96.81 81 LEU A O 1
ATOM 621 N N . VAL A 1 82 ? -1.571 2.463 10.144 1.00 96.62 82 VAL A N 1
ATOM 622 C CA . VAL A 1 82 ? -0.453 3.395 9.914 1.00 96.62 82 VAL A CA 1
ATOM 623 C C . VAL A 1 82 ? 0.812 2.632 9.509 1.00 96.62 82 VAL A C 1
ATOM 625 O O . VAL A 1 82 ? 1.450 2.974 8.510 1.00 96.62 82 VAL A O 1
ATOM 628 N N . VAL A 1 83 ? 1.142 1.555 10.228 1.00 95.75 83 VAL A N 1
ATOM 629 C CA . VAL A 1 83 ? 2.310 0.714 9.921 1.00 95.75 83 VAL A CA 1
ATOM 630 C C . VAL A 1 83 ? 2.131 -0.005 8.581 1.00 95.75 83 VAL A C 1
ATOM 632 O O . VAL A 1 83 ? 3.041 0.000 7.753 1.00 95.75 83 VAL A O 1
ATOM 635 N N . ALA A 1 84 ? 0.947 -0.569 8.324 1.00 96.94 84 ALA A N 1
ATOM 636 C CA . ALA A 1 84 ? 0.642 -1.261 7.073 1.00 96.94 84 ALA A CA 1
ATOM 637 C C . ALA A 1 84 ? 0.756 -0.333 5.857 1.00 96.94 84 ALA A C 1
ATOM 639 O O . ALA A 1 84 ? 1.393 -0.692 4.868 1.00 96.94 84 ALA A O 1
ATOM 640 N N . LYS A 1 85 ? 0.204 0.884 5.944 1.00 97.19 85 LYS A N 1
ATOM 641 C CA . LYS A 1 85 ? 0.314 1.899 4.887 1.00 97.19 85 LYS A CA 1
ATOM 642 C C . LYS A 1 85 ? 1.771 2.248 4.602 1.00 97.19 85 LYS A C 1
ATOM 644 O O . LYS A 1 85 ? 2.149 2.317 3.436 1.00 97.19 85 LYS A O 1
ATOM 649 N N . LYS A 1 86 ? 2.603 2.391 5.641 1.00 96.62 86 LYS A N 1
ATOM 650 C CA . LYS A 1 86 ? 4.032 2.653 5.442 1.00 96.62 86 LYS A CA 1
ATOM 651 C C . LYS A 1 86 ? 4.750 1.484 4.766 1.00 96.62 86 LYS A C 1
ATOM 653 O O . LYS A 1 86 ? 5.599 1.711 3.911 1.00 96.62 86 LYS A O 1
ATOM 658 N N . LEU A 1 87 ? 4.404 0.239 5.098 1.00 96.50 87 LEU A N 1
ATOM 659 C CA . LEU A 1 87 ? 4.972 -0.921 4.405 1.00 96.50 87 LEU A CA 1
ATOM 660 C C . LEU A 1 87 ? 4.571 -0.965 2.928 1.00 96.50 87 LEU A C 1
ATOM 662 O O . LEU A 1 87 ? 5.415 -1.257 2.084 1.00 96.50 87 LEU A O 1
ATOM 666 N N . VAL A 1 88 ? 3.315 -0.645 2.605 1.00 97.25 88 VAL A N 1
ATOM 667 C CA . VAL A 1 88 ? 2.855 -0.546 1.210 1.00 97.25 88 VAL A CA 1
ATOM 668 C C . VAL A 1 88 ? 3.647 0.522 0.456 1.00 97.25 88 VAL A C 1
ATOM 670 O O . VAL A 1 88 ? 4.178 0.227 -0.610 1.00 97.25 88 VAL A O 1
ATOM 673 N N . GLU A 1 89 ? 3.809 1.712 1.037 1.00 97.12 89 GLU A N 1
ATOM 674 C CA . GLU A 1 89 ? 4.616 2.796 0.461 1.00 97.12 89 GLU A CA 1
ATOM 675 C C . GLU A 1 89 ? 6.056 2.332 0.172 1.00 97.12 89 GLU A C 1
ATOM 677 O O . GLU A 1 89 ? 6.542 2.458 -0.950 1.00 97.12 89 GLU A O 1
ATOM 682 N N . VAL A 1 90 ? 6.720 1.700 1.147 1.00 96.94 90 VAL A N 1
ATOM 683 C CA . VAL A 1 90 ? 8.094 1.189 0.989 1.00 96.94 90 VAL A CA 1
ATOM 684 C C . VAL A 1 90 ? 8.184 0.122 -0.107 1.00 96.94 90 VAL A C 1
ATOM 686 O O . VAL A 1 90 ? 9.170 0.074 -0.849 1.00 96.94 90 VAL A O 1
ATOM 689 N N . LEU A 1 91 ? 7.173 -0.739 -0.244 1.00 97.06 91 LEU A N 1
ATOM 690 C CA . LEU A 1 91 ? 7.116 -1.738 -1.314 1.00 97.06 91 LEU A CA 1
ATOM 691 C C . LEU A 1 91 ? 6.933 -1.091 -2.690 1.00 97.06 91 LEU A C 1
ATOM 693 O O . LEU A 1 91 ? 7.566 -1.529 -3.654 1.00 97.06 91 LEU A O 1
ATOM 697 N N . GLU A 1 92 ? 6.107 -0.052 -2.798 1.00 97.88 92 GLU A N 1
ATOM 698 C CA . GLU A 1 92 ? 5.920 0.707 -4.036 1.00 97.88 92 GLU A CA 1
ATOM 699 C C . GLU A 1 92 ? 7.203 1.437 -4.453 1.00 97.88 92 GLU A C 1
ATOM 701 O O . GLU A 1 92 ? 7.624 1.324 -5.610 1.00 97.88 92 GLU A O 1
ATOM 706 N N . GLU A 1 93 ? 7.875 2.103 -3.511 1.00 95.75 93 GLU A N 1
ATOM 707 C CA . GLU A 1 93 ? 9.169 2.763 -3.719 1.00 95.75 93 GLU A CA 1
ATOM 708 C C . GLU A 1 93 ? 10.250 1.762 -4.142 1.00 95.75 93 GLU A C 1
ATOM 710 O O . GLU A 1 93 ? 10.938 1.955 -5.149 1.00 95.75 93 GLU A O 1
ATOM 715 N N . SER A 1 94 ? 10.359 0.645 -3.418 1.00 96.62 94 SER A N 1
ATOM 716 C CA . SER A 1 94 ? 11.312 -0.424 -3.726 1.00 96.62 94 SER A CA 1
ATOM 717 C C . SER A 1 94 ? 11.043 -1.017 -5.107 1.00 96.62 94 SER A C 1
ATOM 719 O O . SER A 1 94 ? 11.965 -1.244 -5.894 1.00 96.62 94 SER A O 1
ATOM 721 N N . ARG A 1 95 ? 9.769 -1.229 -5.455 1.00 97.38 95 ARG A N 1
ATOM 722 C CA . ARG A 1 95 ? 9.377 -1.699 -6.784 1.00 97.38 95 ARG A CA 1
ATOM 723 C C . ARG A 1 95 ? 9.783 -0.699 -7.860 1.00 97.38 95 ARG A C 1
ATOM 725 O O . ARG A 1 95 ? 10.320 -1.123 -8.882 1.00 97.38 95 ARG A O 1
ATOM 732 N N . ALA A 1 96 ? 9.536 0.593 -7.660 1.00 96.12 96 ALA A N 1
ATOM 733 C CA . ALA A 1 96 ? 9.940 1.627 -8.608 1.00 96.12 96 ALA A CA 1
ATOM 734 C C . ALA A 1 96 ? 11.463 1.631 -8.810 1.00 96.12 96 ALA A C 1
ATOM 736 O O . ALA A 1 96 ? 11.924 1.605 -9.953 1.00 96.12 96 ALA 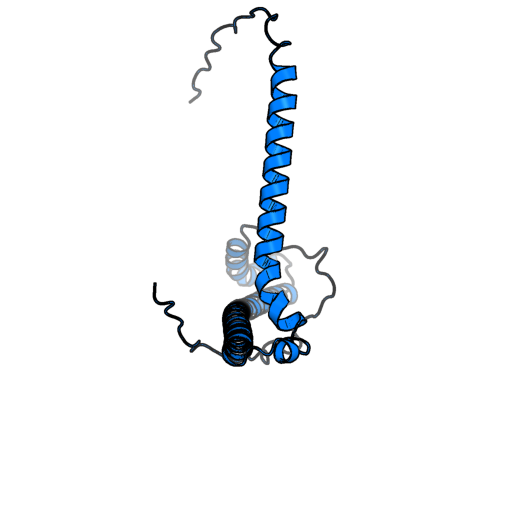A O 1
ATOM 737 N N . PHE A 1 97 ? 12.228 1.550 -7.719 1.00 96.25 97 PHE A N 1
ATOM 738 C CA . PHE A 1 97 ? 13.687 1.460 -7.746 1.00 96.25 97 PHE A CA 1
ATOM 739 C C . PHE A 1 97 ? 14.183 0.255 -8.560 1.00 96.25 97 PHE A C 1
ATOM 741 O O . PHE A 1 97 ? 14.970 0.415 -9.493 1.00 96.25 97 PHE A O 1
ATOM 748 N N . TYR A 1 98 ? 13.694 -0.954 -8.270 1.00 97.06 98 TYR A N 1
ATOM 749 C CA . TYR A 1 98 ? 14.132 -2.155 -8.991 1.00 97.06 98 TYR A CA 1
ATOM 750 C C . TYR A 1 98 ? 13.649 -2.197 -10.444 1.00 97.06 98 TYR A C 1
ATOM 752 O O . TYR A 1 98 ? 14.325 -2.767 -11.301 1.00 97.06 98 TYR A O 1
ATOM 760 N N . VAL A 1 99 ? 12.497 -1.594 -10.754 1.00 97.12 99 VAL A N 1
ATOM 761 C CA . VAL A 1 99 ? 12.039 -1.437 -12.140 1.00 97.12 99 VAL A CA 1
ATOM 762 C C . VAL A 1 99 ? 12.985 -0.528 -12.920 1.00 97.12 99 VAL A C 1
ATOM 764 O O . VAL A 1 99 ? 13.338 -0.877 -14.048 1.00 97.12 99 VAL A O 1
ATOM 767 N N . ASP A 1 100 ? 13.410 0.594 -12.337 1.00 95.75 100 ASP A N 1
ATOM 768 C CA . ASP A 1 100 ? 14.387 1.495 -12.952 1.00 95.75 100 ASP A CA 1
ATOM 769 C C . ASP A 1 100 ? 15.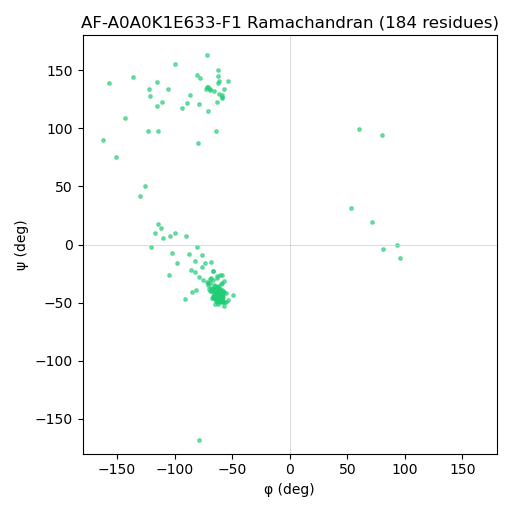738 0.802 -13.162 1.00 95.75 100 ASP A C 1
ATOM 771 O O . ASP A 1 100 ? 16.227 0.735 -14.291 1.00 95.75 100 ASP A O 1
ATOM 775 N N . ALA A 1 101 ? 16.280 0.170 -12.114 1.00 95.81 101 ALA A N 1
ATOM 776 C CA . ALA A 1 101 ? 17.527 -0.591 -12.190 1.00 95.81 101 ALA A CA 1
ATOM 777 C C . ALA A 1 101 ? 17.484 -1.646 -13.309 1.00 95.81 101 ALA A C 1
ATOM 779 O O . ALA A 1 101 ? 18.362 -1.686 -14.170 1.00 95.81 101 ALA A O 1
ATOM 780 N N . ARG A 1 102 ? 16.398 -2.426 -13.384 1.00 97.50 102 ARG A N 1
ATOM 781 C CA . ARG A 1 102 ? 16.194 -3.416 -14.449 1.00 97.50 102 ARG A CA 1
ATOM 782 C C . ARG A 1 102 ? 16.145 -2.783 -15.843 1.00 97.50 102 ARG A C 1
ATOM 784 O O . ARG A 1 102 ? 16.654 -3.367 -16.796 1.00 97.50 102 ARG A O 1
ATOM 791 N N . ASN A 1 103 ? 15.511 -1.622 -16.002 1.00 96.19 103 ASN A N 1
ATOM 792 C CA . ASN A 1 103 ? 15.460 -0.931 -17.295 1.00 96.19 103 ASN A CA 1
ATOM 793 C C . ASN A 1 103 ? 16.844 -0.404 -17.714 1.00 96.19 103 ASN A C 1
ATOM 795 O O . ASN A 1 103 ? 17.197 -0.477 -18.897 1.00 96.19 103 ASN A O 1
ATOM 799 N N . ASN A 1 104 ? 17.637 0.076 -16.754 1.00 95.00 104 ASN A N 1
ATOM 800 C CA . ASN A 1 104 ? 19.025 0.472 -16.984 1.00 95.00 104 ASN A CA 1
ATOM 801 C C . ASN A 1 104 ? 19.867 -0.733 -17.430 1.00 95.00 104 ASN A C 1
ATOM 803 O O . ASN A 1 104 ? 20.565 -0.643 -18.441 1.00 95.00 104 ASN A O 1
ATOM 807 N N . ASP A 1 105 ? 19.713 -1.890 -16.781 1.00 96.88 105 ASP A N 1
ATOM 808 C CA . ASP A 1 105 ? 20.393 -3.130 -17.174 1.00 96.88 105 ASP A CA 1
ATOM 809 C C . ASP A 1 105 ? 20.025 -3.575 -18.597 1.00 96.88 105 ASP A C 1
ATOM 811 O O . ASP A 1 105 ? 20.904 -3.906 -19.394 1.00 96.88 105 ASP A O 1
ATOM 815 N N . ILE A 1 106 ? 18.738 -3.533 -18.966 1.00 96.50 106 ILE A N 1
ATOM 816 C CA . ILE A 1 106 ? 18.293 -3.847 -20.337 1.00 96.50 106 ILE A CA 1
ATOM 817 C C . ILE A 1 106 ? 18.973 -2.924 -21.356 1.00 96.50 106 ILE A C 1
ATOM 819 O O . ILE A 1 106 ? 19.385 -3.380 -22.426 1.00 96.50 106 ILE A O 1
ATOM 823 N N . SER A 1 107 ? 19.115 -1.641 -21.025 1.00 95.00 107 SER A N 1
ATOM 824 C CA . SER A 1 107 ? 19.766 -0.658 -21.895 1.00 95.00 107 SER A CA 1
ATOM 825 C C . SER A 1 107 ? 21.258 -0.962 -22.059 1.00 95.00 107 SER A C 1
ATOM 827 O O . SER A 1 107 ? 21.746 -1.041 -23.188 1.00 95.00 107 SER A O 1
ATOM 829 N N . LEU A 1 108 ? 21.960 -1.261 -20.960 1.00 96.81 108 LEU A N 1
ATOM 830 C CA . LEU A 1 108 ? 23.369 -1.674 -20.980 1.00 96.81 108 LEU A CA 1
ATOM 831 C C . LEU A 1 108 ? 23.591 -2.954 -21.800 1.00 96.81 108 LEU A C 1
ATOM 833 O O . LEU A 1 108 ? 24.560 -3.054 -22.562 1.00 96.81 108 LEU A O 1
ATOM 837 N N . ILE A 1 109 ? 22.686 -3.929 -21.680 1.00 96.56 109 ILE A N 1
ATOM 838 C CA . ILE A 1 109 ? 22.716 -5.166 -22.468 1.00 96.56 109 ILE A CA 1
ATOM 839 C C . ILE A 1 109 ? 22.521 -4.853 -23.956 1.00 96.56 109 ILE A C 1
ATOM 841 O O . ILE A 1 109 ? 23.306 -5.320 -24.785 1.00 96.56 109 ILE A O 1
ATOM 845 N N . ALA A 1 110 ? 21.515 -4.049 -24.311 1.00 96.50 110 ALA A N 1
ATOM 846 C CA . ALA A 1 110 ? 21.252 -3.658 -25.695 1.00 96.50 110 ALA A CA 1
ATOM 847 C C . ALA A 1 110 ? 22.454 -2.935 -26.329 1.00 96.50 110 ALA A C 1
ATOM 849 O O . ALA A 1 110 ? 22.849 -3.260 -27.452 1.00 96.50 110 ALA A O 1
ATOM 850 N N . ASP A 1 111 ? 23.086 -2.013 -25.605 1.00 96.50 111 ASP A N 1
ATOM 851 C CA . ASP A 1 111 ? 24.261 -1.287 -26.091 1.00 96.50 111 ASP A CA 1
ATOM 852 C C . ASP A 1 111 ? 25.482 -2.197 -26.241 1.00 96.50 111 ASP A C 1
ATOM 854 O O . ASP A 1 111 ? 26.209 -2.117 -27.237 1.00 96.50 111 ASP A O 1
ATOM 858 N N . SER A 1 112 ? 25.665 -3.141 -25.317 1.00 97.38 112 SER A N 1
ATOM 859 C CA . SER A 1 112 ? 26.713 -4.161 -25.409 1.00 97.38 112 SER A CA 1
ATOM 860 C C . SER A 1 112 ? 26.539 -5.059 -26.640 1.00 97.38 112 SER A C 1
ATOM 862 O O . SER A 1 112 ? 27.519 -5.350 -27.335 1.00 97.38 112 SER A O 1
ATOM 864 N N . LEU A 1 113 ? 25.301 -5.465 -26.952 1.00 97.12 113 LEU A N 1
ATOM 865 C CA . LEU A 1 113 ? 24.972 -6.245 -28.150 1.00 97.12 113 LEU A CA 1
ATOM 866 C C . LEU A 1 113 ? 25.293 -5.464 -29.430 1.00 97.12 113 LEU A C 1
ATOM 868 O O . LEU A 1 113 ? 26.008 -5.978 -30.295 1.00 97.12 113 LEU A O 1
ATOM 872 N N . ARG A 1 114 ? 24.838 -4.206 -29.525 1.00 95.94 114 ARG A N 1
ATOM 873 C CA . ARG A 1 114 ? 25.125 -3.324 -30.671 1.00 95.94 114 ARG A CA 1
A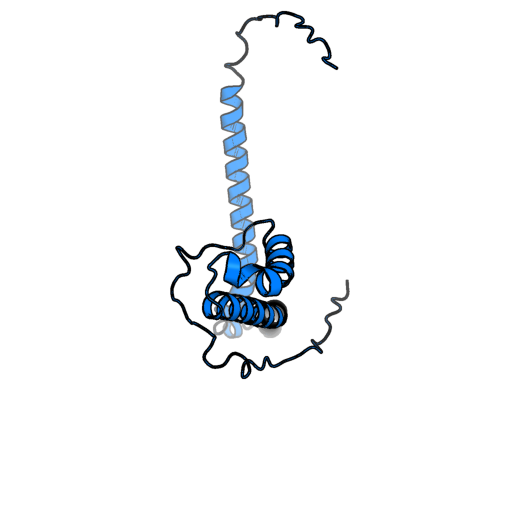TOM 874 C C . ARG A 1 114 ? 26.626 -3.115 -30.855 1.00 95.94 114 ARG A C 1
ATOM 876 O O . ARG A 1 114 ? 27.141 -3.278 -31.961 1.00 95.94 114 ARG A O 1
ATOM 883 N N . SER A 1 115 ? 27.341 -2.818 -29.768 1.00 97.19 115 SER A N 1
ATOM 884 C CA . SER A 1 115 ? 28.793 -2.615 -29.784 1.00 97.19 115 SER A CA 1
ATOM 885 C C . SER A 1 115 ? 29.530 -3.858 -30.289 1.00 97.19 115 SER A C 1
ATOM 887 O O . SER A 1 115 ? 30.423 -3.763 -31.133 1.00 97.19 115 SER A O 1
ATOM 889 N N . ARG A 1 116 ? 29.130 -5.049 -29.828 1.00 96.50 116 ARG A N 1
ATOM 890 C CA . ARG A 1 116 ? 29.742 -6.315 -30.247 1.00 96.50 116 ARG A CA 1
ATOM 891 C C . ARG A 1 116 ? 29.475 -6.637 -31.717 1.00 96.50 116 ARG A C 1
ATOM 893 O O . ARG A 1 116 ? 30.423 -7.000 -32.414 1.00 96.50 116 ARG A O 1
ATOM 900 N N . ALA A 1 117 ? 28.234 -6.490 -32.181 1.00 97.12 117 ALA A N 1
ATOM 901 C CA . ALA A 1 117 ? 27.878 -6.702 -33.585 1.00 97.12 117 ALA A CA 1
ATOM 902 C C . ALA A 1 117 ? 28.668 -5.759 -34.506 1.00 97.12 117 ALA A C 1
ATOM 904 O O . ALA A 1 117 ? 29.232 -6.199 -35.507 1.00 97.12 117 ALA A O 1
ATOM 905 N N . HIS A 1 118 ? 28.808 -4.488 -34.110 1.00 96.81 118 HIS A N 1
ATOM 906 C CA . HIS A 1 118 ? 29.593 -3.504 -34.851 1.00 96.81 118 HIS A CA 1
ATOM 907 C C . HIS A 1 118 ? 31.083 -3.875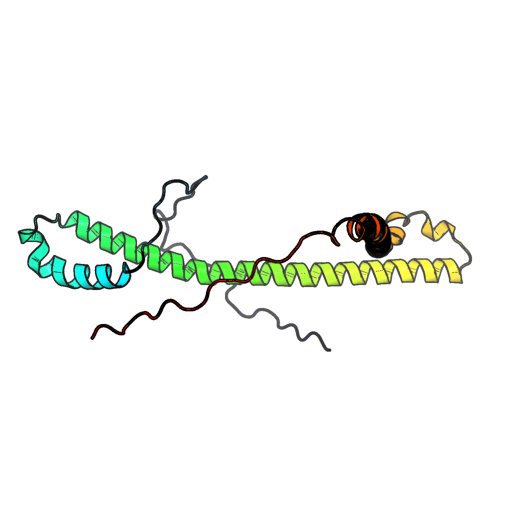 -34.923 1.00 96.81 118 HIS A C 1
ATOM 909 O O . HIS A 1 118 ? 31.658 -3.905 -36.010 1.00 96.81 118 HIS A O 1
ATOM 915 N N . ARG A 1 119 ? 31.709 -4.236 -33.791 1.00 97.00 119 ARG A N 1
ATOM 916 C CA . ARG A 1 119 ? 33.136 -4.617 -33.746 1.00 97.00 119 ARG A CA 1
ATOM 917 C C . ARG A 1 119 ? 33.452 -5.864 -34.573 1.00 97.00 119 ARG A C 1
ATOM 919 O O . ARG A 1 119 ? 34.527 -5.941 -35.157 1.00 97.00 119 ARG A O 1
ATOM 926 N N . ARG A 1 120 ? 32.538 -6.840 -34.615 1.00 95.75 120 ARG A N 1
ATOM 927 C CA . ARG A 1 120 ? 32.706 -8.079 -35.396 1.00 95.75 120 ARG A CA 1
ATOM 928 C C . ARG A 1 120 ? 32.234 -7.963 -36.847 1.00 95.75 120 ARG A C 1
ATOM 930 O O . ARG A 1 120 ? 32.489 -8.880 -37.616 1.00 95.75 120 ARG A O 1
ATOM 937 N N . LYS A 1 121 ? 31.579 -6.853 -37.214 1.00 96.62 121 LYS A N 1
ATOM 938 C CA . LYS A 1 121 ? 30.915 -6.648 -38.514 1.00 96.62 121 LYS A CA 1
ATOM 939 C C . LYS A 1 121 ? 29.917 -7.762 -38.859 1.00 96.62 121 LYS A C 1
ATOM 941 O O . LYS A 1 121 ? 29.724 -8.077 -40.027 1.00 96.62 121 LYS A O 1
ATOM 946 N N . ASP A 1 122 ? 29.288 -8.343 -37.840 1.00 95.88 122 ASP A N 1
ATOM 947 C CA . ASP A 1 122 ? 28.358 -9.460 -37.989 1.00 95.88 122 ASP A CA 1
ATOM 948 C C . ASP A 1 122 ? 26.998 -9.093 -37.374 1.00 95.88 122 ASP A C 1
ATOM 950 O O . ASP A 1 122 ? 26.824 -9.167 -36.150 1.00 95.88 122 ASP A O 1
ATOM 954 N N . PRO A 1 123 ? 26.031 -8.653 -38.200 1.00 94.19 123 PRO A N 1
ATOM 955 C CA . PRO A 1 123 ? 24.707 -8.272 -37.727 1.00 94.19 123 PRO A CA 1
ATOM 956 C C . PRO A 1 123 ? 23.843 -9.481 -37.345 1.00 94.19 123 PRO A C 1
ATOM 958 O O . PRO A 1 123 ? 22.854 -9.300 -36.636 1.00 94.19 123 PRO A O 1
ATOM 961 N N . SER A 1 124 ? 24.206 -10.706 -37.753 1.00 96.19 124 SER A N 1
ATOM 962 C CA . SER A 1 124 ? 23.424 -11.914 -37.443 1.00 96.19 124 SER A CA 1
ATOM 963 C C . SER A 1 124 ? 23.309 -12.164 -35.935 1.00 96.19 124 SER A C 1
ATOM 965 O O . SER A 1 124 ? 22.299 -12.679 -35.459 1.00 96.19 124 SER A O 1
ATOM 967 N N . ILE A 1 125 ? 24.293 -11.679 -35.168 1.00 94.56 125 ILE A N 1
ATOM 968 C CA . ILE A 1 125 ? 24.340 -11.721 -33.701 1.00 94.56 125 ILE A CA 1
ATOM 969 C C . ILE A 1 125 ? 23.135 -11.007 -33.065 1.00 94.56 125 ILE A C 1
ATOM 971 O O . ILE A 1 125 ? 22.758 -11.331 -31.941 1.00 94.56 125 ILE A O 1
ATOM 975 N N . LEU A 1 126 ? 22.526 -10.035 -33.753 1.00 96.75 126 LEU A N 1
ATOM 976 C CA . LEU A 1 126 ? 21.410 -9.249 -33.224 1.00 96.75 126 LEU A CA 1
ATOM 977 C C . LEU A 1 126 ? 20.044 -9.912 -33.430 1.00 96.75 126 LEU A C 1
ATOM 979 O O . LEU A 1 126 ? 19.120 -9.596 -32.681 1.00 96.75 126 LEU A O 1
ATOM 983 N N . LEU A 1 127 ? 19.915 -10.829 -34.398 1.00 95.69 127 LEU A N 1
ATOM 984 C CA . LEU A 1 127 ? 18.636 -11.445 -34.777 1.00 95.69 127 LEU A CA 1
ATOM 985 C C . LEU A 1 127 ? 17.901 -12.103 -33.592 1.00 95.69 127 LEU A C 1
ATOM 987 O O . LEU A 1 127 ? 16.701 -11.883 -33.445 1.00 95.69 127 LEU A O 1
ATOM 991 N N . PRO A 1 128 ? 18.567 -12.830 -32.671 1.00 97.75 128 PRO A N 1
ATOM 992 C CA . PRO A 1 128 ? 17.870 -13.412 -31.521 1.00 97.75 128 PRO A CA 1
ATOM 993 C C . PRO A 1 128 ? 17.353 -12.374 -30.508 1.00 97.75 128 PRO A C 1
ATOM 995 O O . PRO A 1 128 ? 16.538 -12.706 -29.650 1.00 97.75 128 PRO A O 1
ATOM 998 N N . PHE A 1 129 ? 17.825 -11.124 -30.575 1.00 97.31 129 PHE A N 1
ATOM 999 C CA . PHE A 1 129 ? 17.605 -10.090 -29.558 1.00 97.31 129 PHE A CA 1
ATOM 1000 C C . PHE A 1 129 ? 16.767 -8.905 -30.053 1.00 97.31 129 PHE A C 1
ATOM 1002 O O . PHE A 1 129 ? 16.757 -7.854 -29.410 1.00 97.31 129 PHE A O 1
ATOM 1009 N N . GLU A 1 130 ? 16.031 -9.050 -31.158 1.00 96.50 130 GLU A N 1
ATOM 1010 C CA . GLU A 1 130 ? 15.209 -7.976 -31.742 1.00 96.50 130 GLU A CA 1
ATOM 1011 C C . GLU A 1 130 ? 14.303 -7.280 -30.715 1.00 96.50 130 GLU A C 1
ATOM 1013 O O . GLU A 1 130 ? 14.237 -6.050 -30.659 1.00 96.50 130 GLU A O 1
ATOM 1018 N N . ARG A 1 131 ? 13.643 -8.053 -29.842 1.00 97.38 131 ARG A N 1
ATOM 1019 C CA . ARG A 1 131 ? 12.760 -7.507 -28.797 1.00 97.38 131 ARG A CA 1
ATOM 1020 C C . ARG A 1 131 ? 13.523 -6.666 -27.778 1.00 97.38 131 ARG A C 1
ATOM 1022 O O . ARG A 1 131 ? 13.072 -5.576 -27.435 1.00 97.38 131 ARG A O 1
ATOM 1029 N N . THR A 1 132 ? 14.678 -7.148 -27.328 1.00 96.06 132 THR A N 1
ATOM 1030 C CA . THR A 1 132 ? 15.550 -6.435 -26.385 1.00 96.06 132 THR A CA 1
ATOM 1031 C C . THR A 1 132 ? 16.059 -5.134 -26.995 1.00 96.06 132 THR A C 1
ATOM 1033 O O . THR A 1 132 ? 16.064 -4.104 -26.332 1.00 96.06 132 THR A O 1
ATOM 1036 N N . LEU A 1 133 ? 16.424 -5.150 -28.279 1.00 95.88 133 LEU A N 1
ATOM 1037 C CA . LEU A 1 133 ? 16.904 -3.965 -28.991 1.00 95.88 133 LEU A CA 1
ATOM 1038 C C . LEU A 1 133 ? 15.799 -2.928 -29.224 1.00 95.88 133 LEU A C 1
ATOM 1040 O O . LEU A 1 133 ? 16.090 -1.731 -29.212 1.00 95.88 133 LEU A O 1
ATOM 1044 N N . ARG A 1 134 ? 14.555 -3.381 -29.418 1.00 96.12 134 ARG A N 1
ATOM 1045 C CA . ARG A 1 134 ? 13.373 -2.526 -29.593 1.00 96.12 134 ARG A CA 1
ATOM 1046 C C . ARG A 1 134 ? 12.840 -1.963 -28.275 1.00 96.12 134 ARG A C 1
ATOM 1048 O O . ARG A 1 134 ? 12.221 -0.909 -28.274 1.00 96.12 134 ARG A O 1
ATOM 1055 N N . TYR A 1 135 ? 13.039 -2.643 -27.149 1.00 96.19 135 TYR A N 1
ATOM 1056 C CA . TYR A 1 135 ? 12.424 -2.245 -25.880 1.00 96.19 135 TYR A CA 1
ATOM 1057 C C . TYR A 1 135 ? 12.768 -0.801 -25.444 1.00 96.19 135 TYR A C 1
ATOM 1059 O O . TYR A 1 135 ? 11.829 -0.033 -25.221 1.00 96.19 135 TYR A O 1
ATOM 1067 N N . PRO A 1 136 ? 14.043 -0.356 -25.425 1.00 92.56 136 PRO A N 1
ATOM 1068 C CA . PRO A 1 136 ? 14.379 1.021 -25.049 1.00 92.56 136 PRO A CA 1
ATOM 1069 C C . PRO A 1 136 ? 13.798 2.092 -25.989 1.00 92.56 136 PRO A C 1
ATOM 1071 O O . PRO A 1 136 ? 13.553 3.217 -25.554 1.00 92.56 136 PRO A O 1
ATOM 1074 N N . SER A 1 137 ? 13.544 1.772 -27.269 1.00 91.00 137 SER A N 1
ATOM 1075 C CA . SER A 1 137 ? 13.010 2.749 -28.233 1.00 91.00 137 SER A CA 1
ATOM 1076 C C . SER A 1 137 ? 11.518 3.024 -28.050 1.00 91.00 137 SER A C 1
ATOM 1078 O O . SER A 1 137 ? 11.046 4.078 -28.471 1.00 91.00 137 SER A O 1
ATOM 1080 N N . GLN A 1 138 ? 10.775 2.145 -27.369 1.00 93.56 138 GLN A N 1
ATOM 1081 C CA . GLN A 1 138 ? 9.322 2.282 -27.201 1.00 93.56 138 GLN A CA 1
ATOM 1082 C C . GLN A 1 138 ? 8.926 3.598 -26.517 1.00 93.56 138 GLN A C 1
ATOM 1084 O O . GLN A 1 138 ? 7.944 4.237 -26.906 1.00 93.56 138 GLN A O 1
ATOM 1089 N N . ALA A 1 139 ? 9.697 4.027 -25.513 1.00 87.50 139 ALA A N 1
ATOM 1090 C CA . ALA A 1 139 ? 9.452 5.286 -24.814 1.00 87.50 139 ALA A CA 1
ATOM 1091 C C . ALA A 1 139 ? 9.672 6.495 -25.738 1.00 87.50 139 ALA A C 1
ATOM 1093 O O . ALA A 1 139 ? 8.833 7.397 -25.789 1.00 87.50 139 ALA A O 1
ATOM 1094 N N . ALA A 1 140 ? 10.758 6.482 -26.518 1.00 86.62 140 ALA A N 1
ATOM 1095 C CA . ALA A 1 140 ? 11.069 7.532 -27.483 1.00 86.62 140 ALA A CA 1
ATOM 1096 C C . ALA A 1 140 ? 10.021 7.602 -28.606 1.00 86.62 140 ALA A C 1
ATOM 1098 O O . ALA A 1 140 ? 9.524 8.684 -28.916 1.00 86.62 140 ALA A O 1
ATOM 1099 N N . GLU A 1 141 ? 9.612 6.458 -29.158 1.00 92.25 141 GLU A N 1
ATOM 1100 C CA . GLU A 1 141 ? 8.559 6.361 -30.177 1.00 92.25 141 GLU A CA 1
ATOM 1101 C C . GLU A 1 141 ? 7.228 6.932 -29.667 1.00 92.25 141 GLU A C 1
ATOM 1103 O O . GLU A 1 141 ? 6.569 7.718 -30.355 1.00 92.25 141 GLU A O 1
ATOM 1108 N N . LYS A 1 142 ? 6.845 6.596 -28.426 1.00 92.38 142 LYS A N 1
ATOM 1109 C CA . LYS A 1 142 ? 5.644 7.153 -27.793 1.00 92.38 142 LYS A CA 1
ATOM 1110 C C . LYS A 1 142 ? 5.757 8.669 -27.621 1.00 92.38 142 LYS A C 1
ATOM 1112 O O . LYS A 1 142 ? 4.801 9.365 -27.947 1.00 92.38 142 LYS A O 1
ATOM 1117 N N . ALA A 1 143 ? 6.902 9.175 -27.163 1.00 89.44 143 ALA A N 1
ATOM 1118 C CA . ALA A 1 143 ? 7.127 10.608 -26.977 1.00 89.44 143 ALA A CA 1
ATOM 1119 C C . ALA A 1 143 ? 7.066 11.388 -28.301 1.00 89.44 143 ALA A C 1
ATOM 1121 O O . ALA A 1 143 ? 6.415 12.429 -28.364 1.00 89.44 143 ALA A O 1
ATOM 1122 N N . VAL A 1 144 ? 7.681 10.873 -29.371 1.00 93.75 144 VAL A N 1
ATOM 1123 C CA . VAL A 1 144 ? 7.608 11.468 -30.717 1.00 93.75 144 VAL A CA 1
ATOM 1124 C C . VAL A 1 144 ? 6.163 11.512 -31.211 1.00 93.75 144 VAL A C 1
ATOM 1126 O O . VAL A 1 144 ? 5.708 12.553 -31.683 1.00 93.75 144 VAL A O 1
ATOM 1129 N N . ARG A 1 145 ? 5.411 10.418 -31.043 1.00 94.06 145 ARG A N 1
ATOM 1130 C CA . ARG A 1 145 ? 3.993 10.361 -31.417 1.00 94.06 145 ARG A CA 1
ATOM 1131 C C . ARG A 1 145 ? 3.147 11.377 -30.645 1.00 94.06 145 ARG A C 1
ATOM 1133 O O . ARG A 1 145 ? 2.327 12.049 -31.259 1.00 94.06 145 ARG A O 1
ATOM 1140 N N . THR A 1 146 ? 3.360 11.522 -29.335 1.00 94.69 146 THR A N 1
ATOM 1141 C CA . THR A 1 146 ? 2.661 12.537 -28.529 1.00 94.69 146 THR A CA 1
ATOM 1142 C C . THR A 1 146 ? 3.007 13.954 -28.988 1.00 94.69 146 THR A C 1
ATOM 1144 O O . THR A 1 146 ? 2.108 14.764 -29.170 1.00 94.69 146 THR A O 1
ATOM 1147 N N . ARG A 1 147 ? 4.289 14.255 -29.247 1.00 93.12 147 ARG A N 1
ATOM 1148 C CA . ARG A 1 147 ? 4.713 15.578 -29.746 1.00 93.12 147 ARG A CA 1
ATOM 1149 C C . ARG A 1 147 ? 4.070 15.922 -31.087 1.00 93.12 147 ARG A C 1
ATOM 1151 O O . ARG A 1 147 ? 3.604 17.041 -31.260 1.00 93.12 147 ARG A O 1
ATOM 1158 N N . ARG A 1 148 ? 4.014 14.957 -32.009 1.00 94.06 148 ARG A N 1
ATOM 1159 C CA . ARG A 1 148 ? 3.357 15.129 -33.308 1.00 94.06 148 ARG A CA 1
ATOM 1160 C C . ARG A 1 148 ? 1.863 15.413 -33.151 1.00 94.06 148 ARG A C 1
ATOM 1162 O O . ARG A 1 148 ? 1.377 16.370 -33.736 1.00 94.06 148 ARG A O 1
ATOM 1169 N N . LYS A 1 149 ? 1.166 14.628 -32.323 1.00 94.12 149 LYS A N 1
ATOM 1170 C CA . LYS A 1 149 ? -0.266 14.815 -32.063 1.00 94.12 149 LYS A CA 1
ATOM 1171 C C . LYS A 1 149 ? -0.560 16.205 -31.484 1.00 94.12 149 LYS A C 1
ATOM 1173 O O . LYS A 1 149 ? -1.440 16.891 -31.980 1.00 94.12 149 LYS A O 1
ATOM 1178 N N . ASN A 1 150 ? 0.217 16.643 -30.493 1.00 92.25 150 ASN A N 1
ATOM 1179 C CA . ASN A 1 150 ? 0.033 17.962 -29.886 1.00 92.25 150 ASN A CA 1
ATOM 1180 C C . ASN A 1 150 ? 0.308 19.104 -30.882 1.00 92.25 150 ASN A C 1
ATOM 1182 O O . ASN A 1 150 ? -0.365 20.126 -30.828 1.00 92.25 150 ASN A O 1
ATOM 1186 N N . ALA A 1 151 ? 1.279 18.942 -31.789 1.00 93.00 151 ALA A N 1
ATOM 1187 C CA . ALA A 1 151 ? 1.553 19.927 -32.836 1.00 93.00 151 ALA A CA 1
ATOM 1188 C C . ALA A 1 151 ? 0.409 20.018 -33.863 1.00 93.00 151 ALA A C 1
ATOM 1190 O O . ALA A 1 151 ? 0.041 21.114 -34.270 1.00 93.00 151 ALA A O 1
ATOM 1191 N N . GLU A 1 152 ? -0.176 18.881 -34.250 1.00 91.75 152 GLU A N 1
ATOM 1192 C CA . GLU A 1 152 ? -1.347 18.827 -35.138 1.00 91.75 152 GLU A CA 1
ATOM 1193 C C . GLU A 1 152 ? -2.591 19.450 -34.469 1.00 91.75 152 GLU A C 1
ATOM 1195 O O . GLU A 1 152 ? -3.302 20.231 -35.096 1.00 91.75 152 GLU A O 1
ATOM 1200 N N . GLU A 1 153 ? -2.832 19.168 -33.183 1.00 91.06 153 GLU A N 1
ATOM 1201 C CA . GLU A 1 153 ? -3.931 19.773 -32.413 1.00 91.06 153 GLU A CA 1
ATOM 1202 C C . GLU A 1 153 ? -3.757 21.290 -32.236 1.00 91.06 153 GLU A C 1
ATOM 1204 O O . GLU A 1 153 ? -4.729 22.030 -32.383 1.00 91.06 153 GLU A O 1
ATOM 1209 N N . ALA A 1 154 ? -2.533 21.767 -31.993 1.00 89.06 154 ALA A N 1
ATOM 1210 C CA . ALA A 1 154 ? -2.240 23.198 -31.920 1.00 89.06 154 ALA A CA 1
ATOM 1211 C C . ALA A 1 154 ? -2.467 23.908 -33.270 1.00 89.06 154 ALA A C 1
ATOM 1213 O O . ALA A 1 154 ? -3.141 24.935 -33.309 1.00 89.06 154 ALA A O 1
ATOM 1214 N N . ALA A 1 155 ? -1.999 23.330 -34.383 1.00 87.25 155 ALA A N 1
ATOM 1215 C CA . ALA A 1 155 ? -2.207 23.892 -35.723 1.00 87.25 155 ALA A CA 1
ATOM 1216 C C . ALA A 1 155 ? -3.699 23.953 -36.120 1.00 87.25 155 ALA A C 1
ATOM 1218 O O . ALA A 1 155 ? -4.151 24.912 -36.752 1.00 87.25 155 ALA A O 1
ATOM 1219 N N . ASN A 1 156 ? -4.489 22.954 -35.712 1.00 82.56 156 ASN A N 1
ATOM 1220 C CA . ASN A 1 156 ? -5.939 22.940 -35.928 1.00 82.56 156 ASN A CA 1
ATOM 1221 C C . ASN A 1 156 ? -6.679 23.952 -35.028 1.00 82.56 156 ASN A C 1
ATOM 1223 O O . ASN A 1 156 ? -7.696 24.518 -35.431 1.00 82.56 156 ASN A O 1
ATOM 1227 N N . ALA A 1 157 ? -6.182 24.211 -33.816 1.00 77.75 157 ALA A N 1
ATOM 1228 C CA . ALA A 1 157 ? -6.752 25.220 -32.924 1.00 77.75 157 ALA A CA 1
ATOM 1229 C C . ALA A 1 157 ? -6.503 26.655 -33.429 1.00 77.75 157 ALA A C 1
ATOM 1231 O O . ALA A 1 157 ? -7.406 27.485 -33.350 1.00 77.75 157 ALA A O 1
ATOM 1232 N N . GLU A 1 158 ? -5.330 26.938 -34.004 1.00 69.56 158 GLU A N 1
ATOM 1233 C CA . GLU A 1 158 ? -5.007 28.249 -34.595 1.00 69.56 158 GLU A CA 1
ATOM 1234 C C . GLU A 1 158 ? -5.854 28.556 -35.840 1.00 69.56 158 GLU A C 1
ATOM 1236 O O . GLU A 1 158 ? -6.338 29.674 -36.005 1.00 69.56 158 GLU A O 1
ATOM 1241 N N . THR A 1 159 ? -6.115 27.551 -36.678 1.00 61.59 159 THR A N 1
ATOM 1242 C CA . THR A 1 159 ? -6.985 27.699 -37.859 1.00 61.59 159 THR A CA 1
ATOM 1243 C C . THR A 1 159 ? -8.463 27.857 -37.493 1.00 61.59 159 THR A C 1
ATOM 1245 O O . THR A 1 159 ? -9.168 28.616 -38.145 1.00 61.59 159 THR A O 1
ATOM 1248 N N . THR A 1 160 ? -8.930 27.227 -36.411 1.00 58.22 160 THR A N 1
ATOM 1249 C CA . THR A 1 160 ? -10.329 27.363 -35.949 1.00 58.22 160 THR A CA 1
ATOM 1250 C C . THR A 1 160 ? -10.557 28.629 -35.101 1.00 58.22 160 THR A C 1
ATOM 1252 O O . THR A 1 160 ? -11.679 29.124 -35.005 1.00 58.22 160 THR A O 1
ATOM 1255 N N . GLY A 1 161 ? -9.506 29.172 -34.473 1.00 54.06 161 GLY A N 1
ATOM 1256 C CA . GLY A 1 161 ? -9.546 30.439 -33.734 1.00 54.06 161 GLY A CA 1
ATOM 1257 C C . GLY A 1 161 ? -9.571 31.678 -34.636 1.00 54.06 161 GLY A C 1
ATOM 1258 O O . GLY A 1 161 ? -10.205 32.668 -34.276 1.00 54.06 161 GLY A O 1
ATOM 1259 N N . ALA A 1 162 ? -8.953 31.607 -35.820 1.00 50.44 162 ALA A N 1
ATOM 1260 C CA . ALA A 1 162 ? -8.997 32.678 -36.818 1.00 50.44 162 ALA A CA 1
ATOM 1261 C C . ALA A 1 162 ? -10.414 32.901 -37.386 1.00 50.44 162 ALA A C 1
ATOM 1263 O O . ALA A 1 162 ? -10.818 34.044 -37.561 1.00 50.44 162 ALA A O 1
ATOM 1264 N N . ASP A 1 163 ? -11.214 31.841 -37.549 1.00 49.91 163 ASP A N 1
ATOM 1265 C CA . ASP A 1 163 ? -12.598 31.939 -38.050 1.00 49.91 163 ASP A CA 1
ATOM 1266 C C . ASP A 1 163 ? -13.617 32.456 -37.009 1.00 49.91 163 ASP A C 1
ATOM 1268 O O . ASP A 1 163 ? -14.766 32.734 -37.351 1.00 49.91 163 ASP A O 1
ATOM 1272 N N . ARG A 1 164 ? -13.239 32.600 -35.727 1.00 50.69 164 ARG A N 1
ATOM 1273 C CA . ARG A 1 164 ? -14.120 33.173 -34.685 1.00 50.69 164 ARG A CA 1
ATOM 1274 C C . ARG A 1 164 ? -13.872 34.649 -34.388 1.00 50.69 164 ARG A C 1
ATOM 1276 O O . ARG A 1 164 ? -14.740 35.263 -33.775 1.00 50.69 164 ARG A O 1
ATOM 1283 N N . HIS A 1 165 ? -12.744 35.225 -34.805 1.00 48.47 165 HIS A N 1
ATOM 1284 C CA . HIS A 1 165 ? -12.440 36.626 -34.490 1.00 48.47 165 HIS A CA 1
ATOM 1285 C C . HIS A 1 165 ? -13.123 37.631 -35.443 1.00 48.47 165 HIS A C 1
ATOM 1287 O O . HIS A 1 165 ? -13.258 38.799 -35.087 1.00 48.47 165 HIS A O 1
ATOM 1293 N N . ASP A 1 166 ? -13.658 37.179 -36.582 1.00 50.78 166 ASP A N 1
ATOM 1294 C CA . ASP A 1 166 ? -14.378 38.032 -37.544 1.00 50.78 166 ASP A CA 1
ATOM 1295 C C . ASP A 1 166 ? -15.901 38.143 -37.287 1.00 50.78 166 ASP A C 1
ATOM 1297 O O . ASP A 1 166 ? -16.623 38.740 -38.085 1.00 50.78 166 ASP A O 1
ATOM 1301 N N . MET A 1 167 ? -16.425 37.611 -36.171 1.00 52.44 167 MET A N 1
ATOM 1302 C CA . MET A 1 167 ? -17.851 37.751 -35.803 1.00 52.44 167 MET A CA 1
ATOM 1303 C C . MET A 1 167 ? -18.122 38.515 -34.495 1.00 52.44 167 MET A C 1
ATOM 1305 O O . MET A 1 167 ? -19.271 38.557 -34.057 1.00 52.44 167 MET A O 1
ATOM 1309 N N . GLU A 1 168 ? -17.125 39.162 -33.882 1.00 49.53 168 GLU A N 1
ATOM 1310 C CA . GLU A 1 168 ? -17.311 39.902 -32.619 1.00 49.53 168 GLU A CA 1
ATOM 1311 C C . GLU A 1 168 ? -16.845 41.368 -32.711 1.00 49.53 168 GLU A C 1
ATOM 1313 O O . GLU A 1 168 ? -16.108 41.866 -31.869 1.00 49.53 168 GLU A O 1
ATOM 1318 N N . GLU A 1 169 ? -17.300 42.092 -33.740 1.00 49.88 169 GLU A N 1
ATOM 1319 C CA . GLU A 1 169 ? -17.230 43.565 -33.783 1.00 49.88 169 GLU A CA 1
ATOM 1320 C C . GLU A 1 169 ? -18.585 44.203 -34.153 1.00 49.88 169 GLU A C 1
ATOM 1322 O O . GLU A 1 169 ? -18.634 45.143 -34.930 1.00 49.88 169 GLU A O 1
ATOM 1327 N N . VAL A 1 170 ? -19.719 43.725 -33.615 1.00 54.78 170 VAL A N 1
ATOM 1328 C CA . VAL A 1 170 ? -20.973 44.522 -33.590 1.00 54.78 170 VAL A CA 1
ATOM 1329 C C . VAL A 1 170 ? -21.859 44.156 -32.386 1.00 54.78 170 VAL A C 1
ATOM 1331 O O . VAL A 1 170 ? -22.886 43.501 -32.523 1.00 54.78 170 VAL A O 1
ATOM 1334 N N . ALA A 1 171 ? -21.492 44.609 -31.189 1.00 51.31 171 ALA A N 1
ATOM 1335 C CA . ALA A 1 171 ? -22.424 44.866 -30.081 1.00 51.31 171 ALA A CA 1
ATOM 1336 C C . ALA A 1 171 ? -21.688 45.771 -29.076 1.00 51.31 171 ALA A C 1
ATOM 1338 O O . ALA A 1 171 ? -20.898 45.314 -28.265 1.00 51.31 171 ALA A O 1
ATOM 1339 N N . GLY A 1 172 ? -21.760 47.095 -29.187 1.00 49.91 172 GLY A N 1
ATOM 1340 C CA . GLY A 1 172 ? -23.006 47.833 -29.005 1.00 49.91 172 GLY A CA 1
ATOM 1341 C C . GLY A 1 172 ? -23.242 47.978 -27.503 1.00 49.91 172 GLY A C 1
ATOM 1342 O O . GLY A 1 172 ? -23.737 47.059 -26.862 1.00 49.91 172 GLY A O 1
ATOM 1343 N N . GLY A 1 173 ? -22.793 49.102 -26.943 1.00 55.69 173 GLY A N 1
ATOM 1344 C CA . GLY A 1 173 ? -22.662 49.302 -25.506 1.00 55.69 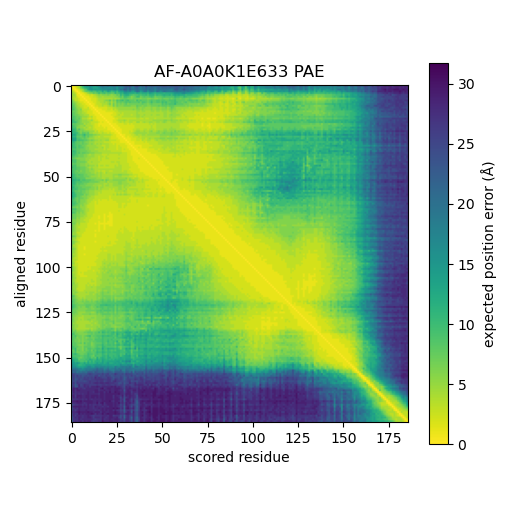173 GLY A CA 1
ATOM 1345 C C . GLY A 1 173 ? -23.968 49.232 -24.716 1.00 55.69 173 GLY A C 1
ATOM 1346 O O . GLY A 1 173 ? -25.029 49.647 -25.172 1.00 55.69 173 GLY A O 1
ATOM 1347 N N . ALA A 1 174 ? -23.841 48.803 -23.465 1.00 49.06 174 ALA A N 1
ATOM 1348 C CA . ALA A 1 174 ? -24.780 49.118 -22.403 1.00 49.06 174 ALA A CA 1
ATOM 1349 C C . ALA A 1 174 ? -23.977 49.313 -21.112 1.00 49.06 174 ALA A C 1
ATOM 1351 O O . ALA A 1 174 ? -23.385 48.381 -20.572 1.00 49.06 174 ALA A O 1
ATOM 1352 N N . ALA A 1 175 ? -23.903 50.567 -20.671 1.00 61.41 175 ALA A N 1
ATOM 1353 C CA . ALA A 1 175 ? -23.250 50.975 -19.438 1.00 61.41 175 ALA A CA 1
ATOM 1354 C C . ALA A 1 175 ? -23.921 50.318 -18.211 1.00 61.41 175 ALA A C 1
ATOM 1356 O O . ALA A 1 175 ? -25.152 50.253 -18.163 1.00 61.41 175 ALA A O 1
ATOM 1357 N N . PRO A 1 176 ? -23.157 49.874 -17.196 1.00 67.69 176 PRO A N 1
ATOM 1358 C CA . PRO A 1 176 ? -23.739 49.399 -15.948 1.00 67.69 176 PRO A CA 1
ATOM 1359 C C . PRO A 1 176 ? -24.286 50.578 -15.119 1.00 67.69 176 PRO A C 1
ATOM 1361 O O . PRO A 1 176 ? -23.583 51.580 -14.951 1.00 67.69 176 PRO A O 1
ATOM 1364 N N . PRO A 1 177 ? -25.510 50.488 -14.565 1.00 64.38 177 PRO A N 1
ATOM 1365 C CA . PRO A 1 177 ? -26.000 51.472 -13.614 1.00 64.38 177 PRO A CA 1
ATOM 1366 C C . PRO A 1 177 ? -25.238 51.379 -12.287 1.00 64.38 177 PRO A C 1
ATOM 1368 O O . PRO A 1 177 ? -25.003 50.312 -11.720 1.00 64.38 177 PRO A O 1
ATOM 1371 N N . SER A 1 178 ? -24.859 52.558 -11.818 1.00 61.38 178 SER A N 1
ATOM 1372 C CA . SER A 1 178 ? -24.158 52.858 -10.581 1.00 61.38 178 SER A CA 1
ATOM 1373 C C . SER A 1 178 ? -24.919 52.464 -9.308 1.00 61.38 178 SER A C 1
ATOM 1375 O O . SER A 1 178 ? -26.113 52.719 -9.196 1.00 61.38 178 SER A O 1
ATOM 1377 N N . ALA A 1 179 ? -24.137 52.031 -8.315 1.00 56.72 179 ALA A N 1
ATOM 1378 C CA . ALA A 1 179 ? -24.262 52.333 -6.884 1.00 56.72 179 ALA A CA 1
ATOM 1379 C C . ALA A 1 179 ? -25.560 51.935 -6.147 1.00 56.72 179 ALA A C 1
ATOM 1381 O O . ALA A 1 179 ? -26.526 52.689 -6.080 1.00 56.72 179 ALA A O 1
ATOM 1382 N N . GLY A 1 180 ? -25.492 50.805 -5.434 1.00 60.25 180 GLY A N 1
ATOM 1383 C CA . GLY A 1 180 ? -26.364 50.477 -4.304 1.00 60.25 180 GLY A CA 1
ATOM 1384 C C . GLY A 1 180 ? -25.558 50.414 -3.005 1.00 60.25 180 GLY A C 1
ATOM 1385 O O . GLY A 1 180 ? -24.902 49.418 -2.722 1.00 60.25 180 GLY A O 1
ATOM 1386 N N . CYS A 1 181 ? -25.594 51.510 -2.250 1.00 57.66 181 CYS A N 1
ATOM 1387 C CA . CYS A 1 181 ? -25.108 51.662 -0.881 1.00 57.66 181 CYS A CA 1
ATOM 1388 C C . CYS A 1 181 ? -25.821 50.667 0.062 1.00 57.66 181 CYS A C 1
ATOM 1390 O O . CYS A 1 181 ? -27.049 50.655 0.106 1.00 57.66 181 CYS A O 1
ATOM 1392 N N . MET A 1 182 ? -25.076 49.856 0.821 1.00 57.84 182 MET A N 1
ATOM 1393 C CA . MET A 1 182 ? -25.607 49.051 1.932 1.00 57.84 182 MET A CA 1
ATOM 1394 C C . MET A 1 182 ? -25.062 49.615 3.253 1.00 57.84 182 MET A C 1
ATOM 1396 O O . MET A 1 182 ? -23.840 49.711 3.398 1.00 57.84 182 MET A O 1
ATOM 1400 N N . PRO A 1 183 ? -25.925 50.016 4.204 1.00 71.00 183 PRO A N 1
ATOM 1401 C CA . PRO A 1 183 ? -25.492 50.488 5.511 1.00 71.00 183 PRO A CA 1
ATOM 1402 C C . PRO A 1 183 ? -25.108 49.321 6.427 1.00 71.00 183 PRO A C 1
ATOM 1404 O O . PRO A 1 183 ? -25.740 48.265 6.429 1.00 71.00 183 PRO A O 1
ATOM 1407 N N . ALA A 1 184 ? -24.074 49.557 7.232 1.00 63.41 184 ALA A N 1
ATOM 1408 C CA . ALA A 1 184 ? -23.679 48.712 8.346 1.00 63.41 184 ALA A CA 1
ATOM 1409 C C . ALA A 1 184 ? -24.805 48.648 9.390 1.00 63.41 184 ALA A C 1
ATOM 1411 O O . ALA A 1 184 ? -25.308 49.684 9.829 1.00 63.41 184 ALA A O 1
ATOM 1412 N N . LEU A 1 185 ? -25.174 47.433 9.793 1.00 57.56 185 LEU A N 1
ATOM 1413 C CA . LEU A 1 185 ? -25.977 47.179 10.985 1.00 57.56 185 LEU A CA 1
ATOM 1414 C C . LEU A 1 185 ? -25.067 46.609 12.074 1.00 57.56 185 LEU A C 1
ATOM 1416 O O . LEU A 1 185 ? -24.204 45.775 11.798 1.00 57.56 185 LEU A O 1
ATOM 1420 N N . ALA A 1 186 ? -25.256 47.190 13.256 1.00 65.19 186 ALA A N 1
ATOM 1421 C CA . ALA A 1 186 ? -24.500 47.049 14.494 1.00 65.19 186 ALA A CA 1
ATOM 1422 C C . ALA A 1 186 ? -24.636 45.676 15.160 1.00 65.19 186 ALA A C 1
ATOM 1424 O O . ALA A 1 186 ? -25.678 45.015 14.947 1.00 65.19 186 ALA A O 1
#